Protein AF-A0A5N6YAG4-F1 (afdb_monomer_lite)

InterPro domains:
  IPR000209 Peptidase S8/S53 domain [PF00082] (41-265)
  IPR015500 Peptidase S8, subtilisin-related [PR00723] (41-60)
  IPR015500 Peptidase S8, subtilisin-related [PR00723] (87-100)
  IPR015500 Peptidase S8, subtilisin-related [PR00723] (248-264)
  IPR036852 Peptidase S8/S53 domain superfamily [G3DSA:3.40.50.200] (24-279)
  IPR036852 Peptidase S8/S53 domain superfamily [SSF52743] (19-267)

Secondary structure (DSSP, 8-state):
---------------------HHHHHHHHHHHHHTTS---SPPPEEEEEES---TTTS--TT-EEEEEE-PPPPTT-------TTS-SSSHHHHHHHHHHHH-TT-EEEEEEPP--SS--HHHHHHHHHHHHHHHHHHHHTT-SEEEE---BS---HHHHHHHHHHHHHHHHTT-EEEEEPPSS-TT--SPPBTTTSTTPEEEEEE-TTSSBPTT--S-SEEEE--------------TTSPPHHHHSSHHHHHHHHHHHHHHHHHHHHHHHHHHHHSSSSSSSSSSSSSSS--

Organism: NCBI:txid656916

Radius of gyration: 23.19 Å; chains: 1; bounding box: 91×76×47 Å

Foldseek 3Di:
DDDDDDDDDDPPPPPPVPPDQVVLVVLLVVLVVVVVQPDDFDAAEEEEEEQAAQPPVDDLDQQEDEEDELADDDVPDPDDGDGNNDGPQRLSNLLSVLLCSNPVRHRYYYYHAYDDDPPDPVSVVSRLVSLLVSLLVCLVVLHQEYFALDWDQDDDPVSLVSSLVSVVSSVVSNHAYEYFFDPPAPVRVDTTPPRVRPRYFYEWEADSVRHTARRGPPGPYYAHFHDPPPPDPPDDDDPNDDDVNNNGISSSRSSNVSSNVSVVVSVVRSVVVCVVPVVPDPPPPPVVVPPPDD

Sequence (294 aa):
MTIYTHVEGEAVSLSLAADRNPWLDNMDRFVSFVQKIPRAGREVKVAVIDDGVDKVLEDFGNSIIAGVSFYSHQIGDFTGVKPWYFSSNGHSTLMAKTIRRLCPNVKLCIARLEQGINGEPTVESAIKASIREAISWATTIEVYIISMSWTFSELHNSEARKLSEVIDEAHRSRVITLSALSDQGLNRPEIAFPGKVPGVFRIGAARSNGKADEFSVGYDFIFPGGSSKVEAPKGTGRYDDPNPEMVMGSSFATAVASGLAALILHCVELCDLGDEYGNGDWESSEHRQRHNCS

pLDDT: mean 76.21, std 23.13, range [24.48, 98.88]

Structure (mmCIF, N/CA/C/O backbone):
data_AF-A0A5N6YAG4-F1
#
_entry.id   AF-A0A5N6YAG4-F1
#
loop_
_atom_site.group_PDB
_atom_site.id
_atom_site.type_symbol
_atom_site.label_atom_id
_atom_site.label_alt_id
_atom_site.label_comp_id
_atom_site.label_asym_id
_atom_site.label_entity_id
_atom_site.label_seq_id
_atom_site.pdbx_PDB_ins_code
_atom_site.Cartn_x
_atom_site.Cartn_y
_atom_site.Cartn_z
_atom_site.occupancy
_atom_site.B_iso_or_equiv
_atom_site.auth_seq_id
_atom_site.auth_comp_id
_atom_site.auth_asym_id
_atom_site.auth_atom_id
_atom_site.pdbx_PDB_model_num
ATOM 1 N N . MET A 1 1 ? 2.552 60.292 4.794 1.00 33.59 1 MET A N 1
ATOM 2 C CA . MET A 1 1 ? 1.588 60.179 3.682 1.00 33.59 1 MET A CA 1
ATOM 3 C C . MET A 1 1 ? 1.801 58.806 3.077 1.00 33.59 1 MET A C 1
ATOM 5 O O . MET A 1 1 ? 2.691 58.636 2.260 1.00 33.59 1 MET A O 1
ATOM 9 N N . THR A 1 2 ? 1.097 57.811 3.607 1.00 24.48 2 THR A N 1
ATOM 10 C CA . THR A 1 2 ? 1.248 56.405 3.215 1.00 24.48 2 THR A CA 1
ATOM 11 C C . THR A 1 2 ? -0.022 56.038 2.474 1.00 24.48 2 THR A C 1
ATOM 13 O O . THR A 1 2 ? -1.114 56.149 3.026 1.00 24.48 2 THR A O 1
ATOM 16 N N . ILE A 1 3 ? 0.127 55.741 1.190 1.00 26.89 3 ILE A N 1
ATOM 17 C CA . ILE A 1 3 ? -0.978 55.528 0.264 1.00 26.89 3 ILE A CA 1
ATOM 18 C C . ILE A 1 3 ? -1.403 54.066 0.397 1.00 26.89 3 ILE A C 1
ATOM 20 O O . ILE A 1 3 ? -0.602 53.160 0.175 1.00 26.89 3 ILE A O 1
ATOM 24 N N . TYR A 1 4 ? -2.658 53.856 0.786 1.00 27.42 4 TYR A N 1
ATOM 25 C CA . TYR A 1 4 ? -3.339 52.572 0.689 1.00 27.42 4 TYR A CA 1
ATOM 26 C C . TYR A 1 4 ? -3.546 52.230 -0.786 1.00 27.42 4 TYR A C 1
ATOM 28 O O . TYR A 1 4 ? -4.084 53.044 -1.534 1.00 27.42 4 TYR A O 1
ATOM 36 N N . THR A 1 5 ? -3.188 51.015 -1.191 1.00 30.59 5 THR A N 1
ATOM 37 C CA . THR A 1 5 ? -3.800 50.386 -2.365 1.00 30.59 5 THR A CA 1
ATOM 38 C C . THR A 1 5 ? -4.332 49.024 -1.940 1.00 30.59 5 THR A C 1
ATOM 40 O O . THR A 1 5 ? -3.591 48.076 -1.704 1.00 30.59 5 THR A O 1
ATOM 43 N N . HIS A 1 6 ? -5.649 48.994 -1.747 1.00 28.20 6 HIS A N 1
ATOM 44 C CA . HIS A 1 6 ? -6.459 47.786 -1.738 1.00 28.20 6 HIS A CA 1
ATOM 45 C C . HIS A 1 6 ? -6.377 47.145 -3.125 1.00 28.20 6 HIS A C 1
ATOM 47 O O . HIS A 1 6 ? -6.586 47.834 -4.123 1.00 28.20 6 HIS A O 1
ATOM 53 N N . VAL A 1 7 ? -6.138 45.837 -3.179 1.00 31.94 7 VAL A N 1
ATOM 54 C CA . VAL A 1 7 ? -6.462 45.023 -4.354 1.00 31.94 7 VAL A CA 1
ATOM 55 C C . VAL A 1 7 ? -7.301 43.851 -3.852 1.00 31.94 7 VAL A C 1
ATOM 57 O O . VAL A 1 7 ? -6.792 42.937 -3.207 1.00 31.94 7 VAL A O 1
ATOM 60 N N . GLU A 1 8 ? -8.611 43.956 -4.061 1.00 30.70 8 GLU A N 1
ATOM 61 C CA . GLU A 1 8 ? -9.574 42.858 -3.952 1.00 30.70 8 GLU A CA 1
ATOM 62 C C . GLU A 1 8 ? -9.706 42.155 -5.312 1.00 30.70 8 GLU A C 1
ATOM 64 O O . GLU A 1 8 ? -9.693 42.823 -6.343 1.00 30.70 8 GLU A O 1
ATOM 69 N N . GLY A 1 9 ? -9.926 40.833 -5.279 1.00 27.47 9 GLY A N 1
ATOM 70 C CA . GLY A 1 9 ? -10.390 40.001 -6.404 1.00 27.47 9 GLY A CA 1
ATOM 71 C C . GLY A 1 9 ? -9.277 39.594 -7.379 1.00 27.47 9 GLY A C 1
ATOM 72 O O . GLY A 1 9 ? -8.520 40.431 -7.840 1.00 27.47 9 GLY A O 1
ATOM 73 N N . GLU A 1 10 ? -9.062 38.333 -7.743 1.00 27.36 10 GLU A N 1
ATOM 74 C CA . GLU A 1 10 ? -9.947 37.172 -7.803 1.00 27.36 10 GLU A CA 1
ATOM 75 C C . GLU A 1 10 ? -9.251 35.943 -7.204 1.00 27.36 10 GLU A C 1
ATOM 77 O O . GLU A 1 10 ? -8.109 35.622 -7.538 1.00 27.36 10 GLU A O 1
ATOM 82 N N . ALA A 1 11 ? -9.964 35.200 -6.356 1.00 27.80 11 ALA A N 1
ATOM 83 C CA . ALA A 1 11 ? -9.626 33.806 -6.118 1.00 27.80 11 ALA A CA 1
ATOM 84 C C . ALA A 1 11 ? -9.895 33.051 -7.424 1.00 27.80 11 ALA A C 1
ATOM 86 O O . ALA A 1 11 ? -11.040 32.730 -7.740 1.00 27.80 11 ALA A O 1
ATOM 87 N N . VAL A 1 12 ? -8.843 32.800 -8.201 1.00 27.44 12 VAL A N 1
ATOM 88 C CA . VAL A 1 12 ? -8.898 31.885 -9.339 1.00 27.44 12 VAL A CA 1
ATOM 89 C C . VAL A 1 12 ? -9.180 30.503 -8.762 1.00 27.44 12 VAL A C 1
ATOM 91 O O . VAL A 1 12 ? -8.275 29.802 -8.309 1.00 27.44 12 VAL A O 1
ATOM 94 N N . SER A 1 13 ? -10.457 30.119 -8.717 1.00 28.70 13 SER A N 1
ATOM 95 C CA . SER A 1 13 ? -10.832 28.739 -8.457 1.00 28.70 13 SER A CA 1
ATOM 96 C C . SER A 1 13 ? -10.338 27.923 -9.645 1.00 28.70 13 SER A C 1
ATOM 98 O O . SER A 1 13 ? -10.998 27.838 -10.682 1.00 28.70 13 SER A O 1
ATOM 100 N N . LEU A 1 14 ? -9.156 27.332 -9.504 1.00 28.67 14 LEU A N 1
ATOM 101 C CA . LEU A 1 14 ? -8.719 26.211 -10.321 1.00 28.67 14 LEU A CA 1
ATOM 102 C C . LEU A 1 14 ? -9.641 25.030 -10.003 1.00 28.67 14 LEU A C 1
ATOM 104 O O . LEU A 1 14 ? -9.291 24.107 -9.273 1.00 28.67 14 LEU A O 1
ATOM 108 N N . SER A 1 15 ? -10.857 25.060 -10.550 1.00 30.72 15 SER A N 1
ATOM 109 C CA . SER A 1 15 ? -11.613 23.842 -10.780 1.00 30.72 15 SER A CA 1
ATOM 110 C C . SER A 1 15 ? -10.896 23.109 -11.909 1.00 30.72 15 SER A C 1
ATOM 112 O O . SER A 1 15 ? -11.263 23.216 -13.080 1.00 30.72 15 SER A O 1
ATOM 114 N N . LEU A 1 16 ? -9.838 22.382 -11.553 1.00 33.00 16 LEU A N 1
ATOM 115 C CA . LEU A 1 16 ? -9.440 21.203 -12.301 1.00 33.00 16 LEU A CA 1
ATOM 116 C C . LEU A 1 16 ? -10.682 20.317 -12.306 1.00 33.00 16 LEU A C 1
ATOM 118 O O . LEU A 1 16 ? -10.985 19.643 -11.322 1.00 33.00 16 LEU A O 1
ATOM 122 N N . ALA A 1 17 ? -11.465 20.393 -13.380 1.00 32.59 17 ALA A N 1
ATOM 123 C CA . ALA A 1 17 ? -12.438 19.372 -13.697 1.00 32.59 17 ALA A CA 1
ATOM 124 C C . ALA A 1 17 ? -11.620 18.105 -13.960 1.00 32.59 17 ALA A C 1
ATOM 126 O O . ALA A 1 17 ? -11.262 17.810 -15.094 1.00 32.59 17 ALA A O 1
ATOM 127 N N . ALA A 1 18 ? -11.227 17.427 -12.879 1.00 41.19 18 ALA A N 1
ATOM 128 C CA . ALA A 1 18 ? -10.658 16.101 -12.934 1.00 41.19 18 ALA A CA 1
ATOM 129 C C . ALA A 1 18 ? -11.646 15.271 -13.745 1.00 41.19 18 ALA A C 1
ATOM 131 O O . ALA A 1 18 ? -12.833 15.241 -13.402 1.00 41.19 18 ALA A O 1
ATOM 132 N N . ASP A 1 19 ? -11.174 14.675 -14.838 1.00 50.22 19 ASP A N 1
ATOM 133 C CA . ASP A 1 19 ? -11.957 13.731 -15.621 1.00 50.22 19 ASP A CA 1
ATOM 134 C C . ASP A 1 19 ? -12.606 12.751 -14.645 1.00 50.22 19 ASP A C 1
ATOM 136 O O . ASP A 1 19 ? -11.931 11.961 -13.977 1.00 50.22 19 ASP A O 1
ATOM 140 N N . ARG A 1 20 ? -13.926 12.878 -14.482 1.00 64.06 20 ARG A N 1
ATOM 141 C CA . ARG A 1 20 ? -14.667 12.073 -13.518 1.00 64.06 20 ARG A CA 1
ATOM 142 C C . ARG A 1 20 ? -14.497 10.622 -13.920 1.00 64.06 20 ARG A C 1
ATOM 144 O O . ARG A 1 20 ? -14.914 10.225 -15.006 1.00 64.06 20 ARG A O 1
ATOM 151 N N . ASN A 1 21 ? -13.879 9.831 -13.054 1.00 81.00 21 ASN A N 1
ATOM 152 C CA . ASN A 1 21 ? -13.791 8.399 -13.251 1.00 81.00 21 ASN A CA 1
ATOM 153 C C . ASN A 1 21 ? -15.048 7.769 -12.631 1.00 81.00 21 ASN A C 1
ATOM 155 O O . ASN A 1 21 ? -15.161 7.772 -11.403 1.00 81.00 21 ASN A O 1
ATOM 159 N N . PRO A 1 22 ? -15.981 7.205 -13.424 1.00 87.62 22 PRO A N 1
ATOM 160 C CA . PRO A 1 22 ? -17.257 6.721 -12.895 1.00 87.62 22 PRO A CA 1
ATOM 161 C C . PRO A 1 22 ? -17.102 5.638 -11.823 1.00 87.62 22 PRO A C 1
ATOM 163 O O . PRO A 1 22 ? -17.959 5.500 -10.953 1.00 87.62 22 PRO A O 1
ATOM 166 N N . TRP A 1 23 ? -16.010 4.869 -11.869 1.00 92.31 23 TRP A N 1
ATOM 167 C CA . TRP A 1 23 ? -15.708 3.878 -10.842 1.00 92.31 23 TRP A CA 1
ATOM 168 C C . TRP A 1 23 ? -15.357 4.554 -9.513 1.00 92.31 23 TRP A C 1
ATOM 170 O O . TRP A 1 23 ? -15.929 4.192 -8.488 1.00 92.31 23 TRP A O 1
ATOM 180 N N . LEU A 1 24 ? -14.488 5.574 -9.527 1.00 91.75 24 LEU A N 1
ATOM 181 C CA . LEU A 1 24 ? -14.148 6.335 -8.317 1.00 91.75 24 LEU A CA 1
ATOM 182 C C . LEU A 1 24 ? -15.364 7.093 -7.772 1.00 91.75 24 LEU A C 1
ATOM 184 O O . LEU A 1 24 ? -15.594 7.062 -6.569 1.00 91.75 24 LEU A O 1
ATOM 188 N N . ASP A 1 25 ? -16.191 7.679 -8.642 1.00 91.69 25 ASP A N 1
ATOM 189 C CA . ASP A 1 25 ? -17.432 8.352 -8.238 1.00 91.69 25 ASP A CA 1
ATOM 190 C C . ASP A 1 25 ? -18.404 7.384 -7.536 1.00 91.69 25 ASP A C 1
ATOM 192 O O . ASP A 1 25 ? -19.058 7.735 -6.550 1.00 91.69 25 ASP A O 1
ATOM 196 N N . ASN A 1 26 ? -18.514 6.147 -8.031 1.00 94.56 26 ASN A N 1
ATOM 197 C CA . ASN A 1 26 ? -19.327 5.115 -7.389 1.00 94.56 26 ASN A CA 1
ATOM 198 C C . ASN A 1 26 ? -18.748 4.698 -6.034 1.00 94.56 26 ASN A C 1
ATOM 200 O O . ASN A 1 26 ? -19.507 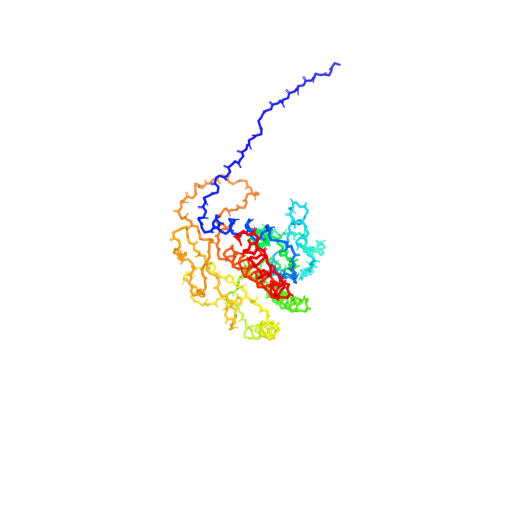4.526 -5.078 1.00 94.56 26 ASN A O 1
ATOM 204 N N . MET A 1 27 ? -17.423 4.587 -5.930 1.00 95.88 27 MET A N 1
ATOM 205 C CA . MET A 1 27 ? -16.772 4.313 -4.654 1.00 95.88 27 MET A CA 1
ATOM 206 C C . MET A 1 27 ? -16.977 5.446 -3.653 1.00 95.88 27 MET A C 1
ATOM 208 O O . MET A 1 27 ? -17.302 5.159 -2.508 1.00 95.88 27 MET A O 1
ATOM 212 N N . ASP A 1 28 ? -16.899 6.712 -4.063 1.00 94.94 28 ASP A N 1
ATOM 213 C CA . ASP A 1 28 ? -17.150 7.849 -3.170 1.00 94.94 28 ASP A CA 1
ATOM 214 C C . ASP A 1 28 ? -18.575 7.813 -2.589 1.00 94.94 28 ASP A C 1
ATOM 216 O O . ASP A 1 28 ? -18.785 8.095 -1.404 1.00 94.94 28 ASP A O 1
ATOM 220 N N . ARG A 1 29 ? -19.571 7.410 -3.394 1.00 96.19 29 ARG A N 1
ATOM 221 C CA . ARG A 1 29 ? -20.955 7.211 -2.921 1.00 96.19 29 ARG A CA 1
ATOM 222 C C . ARG A 1 29 ? -21.045 6.084 -1.898 1.00 96.19 29 ARG A C 1
ATOM 224 O O . ARG A 1 29 ? -21.725 6.241 -0.885 1.00 96.19 29 ARG A O 1
ATOM 231 N N . PHE A 1 30 ? -20.368 4.967 -2.153 1.00 95.94 30 PHE A N 1
ATOM 232 C CA . PHE A 1 30 ? -20.351 3.835 -1.232 1.00 95.94 30 PHE A CA 1
ATOM 233 C C . PHE A 1 30 ? -19.624 4.174 0.076 1.00 95.94 30 PHE A C 1
ATOM 235 O O . PHE A 1 30 ? -20.154 3.929 1.155 1.00 95.94 30 PHE A O 1
ATOM 242 N N . VAL A 1 31 ? -18.476 4.847 0.001 1.00 95.06 31 VAL A N 1
ATOM 243 C CA . VAL A 1 31 ? -17.740 5.359 1.165 1.00 95.06 31 VAL A CA 1
ATOM 244 C C . VAL A 1 31 ? -18.611 6.309 1.988 1.00 95.06 31 VAL A C 1
ATOM 246 O O . VAL A 1 31 ? -18.696 6.159 3.205 1.00 95.06 31 VAL A O 1
ATOM 249 N N . SER A 1 32 ? -19.333 7.224 1.334 1.00 95.00 32 SER A N 1
ATOM 250 C CA . SER A 1 32 ? -20.273 8.137 2.002 1.00 95.00 32 SER A CA 1
ATOM 251 C C . SER A 1 32 ? -21.407 7.404 2.726 1.00 95.00 32 SER A C 1
ATOM 253 O O . SER A 1 32 ? -21.947 7.915 3.707 1.00 95.00 32 SER A O 1
ATOM 255 N N . PHE A 1 33 ? -21.813 6.232 2.232 1.00 93.44 33 PHE A N 1
ATOM 256 C CA . PHE A 1 33 ? -22.773 5.367 2.912 1.00 93.44 33 PHE A CA 1
ATOM 257 C C . PHE A 1 33 ? -22.135 4.684 4.129 1.00 93.44 33 PHE A C 1
ATOM 259 O O . PHE A 1 33 ? -22.667 4.815 5.229 1.00 93.44 33 PHE A O 1
ATOM 266 N N . VAL A 1 34 ? -20.972 4.046 3.962 1.00 90.44 34 VAL A N 1
ATOM 267 C CA . VAL A 1 34 ? -20.256 3.343 5.044 1.00 90.44 34 VAL A CA 1
ATOM 268 C C . VAL A 1 34 ? -19.904 4.288 6.197 1.00 90.44 34 VAL A C 1
ATOM 270 O O . VAL A 1 34 ? -20.073 3.932 7.357 1.00 90.44 34 VAL A O 1
ATOM 273 N N . GLN A 1 35 ? -19.502 5.529 5.912 1.00 89.25 35 GLN A N 1
ATOM 274 C CA . GLN A 1 35 ? -19.177 6.528 6.941 1.00 89.25 35 GLN A CA 1
ATOM 275 C C . GLN A 1 35 ? -20.355 6.923 7.844 1.00 89.25 35 GLN A C 1
ATOM 277 O O . GLN A 1 35 ? -20.128 7.480 8.918 1.00 89.25 35 GLN A O 1
ATOM 282 N N . LYS A 1 36 ? -21.601 6.679 7.421 1.00 89.50 36 LYS A N 1
ATOM 283 C CA . LYS A 1 36 ? -22.794 6.937 8.245 1.00 89.50 36 LYS A CA 1
ATOM 284 C C . LYS A 1 36 ? -23.046 5.829 9.264 1.00 89.50 36 LYS A C 1
ATOM 286 O O . LYS A 1 36 ? -23.848 6.028 10.173 1.00 89.50 36 LYS A O 1
ATOM 291 N N . ILE A 1 37 ? -22.392 4.681 9.111 1.00 85.25 37 ILE A N 1
ATOM 292 C CA . ILE A 1 37 ? -22.488 3.567 10.047 1.00 85.25 37 ILE A CA 1
ATOM 293 C C . ILE A 1 37 ? -21.608 3.904 11.264 1.00 85.25 37 ILE A C 1
ATOM 295 O O . ILE A 1 37 ? -20.453 4.307 11.082 1.00 85.25 37 ILE A O 1
ATOM 299 N N . PRO A 1 38 ? -22.129 3.798 12.503 1.00 77.88 38 PRO A N 1
ATOM 300 C CA . PRO A 1 38 ? -21.344 4.046 13.705 1.00 77.88 38 PRO A CA 1
ATOM 301 C C . PRO A 1 38 ? -20.056 3.225 13.715 1.00 77.88 38 PRO A C 1
ATOM 303 O O . PRO A 1 38 ? -20.051 2.049 13.358 1.00 77.88 38 PRO A O 1
ATOM 306 N N . ARG A 1 39 ? -18.959 3.857 14.143 1.00 70.75 39 ARG A N 1
ATOM 307 C CA . ARG A 1 39 ? -17.667 3.181 14.255 1.00 70.75 39 ARG A CA 1
ATOM 308 C C . ARG A 1 39 ? -17.768 2.065 15.278 1.00 70.75 39 ARG A C 1
ATOM 310 O O . ARG A 1 39 ? -17.924 2.326 16.468 1.00 70.75 39 ARG A O 1
ATOM 317 N N . ALA A 1 40 ? -17.605 0.851 14.796 1.00 61.53 40 ALA A N 1
ATOM 318 C CA . ALA A 1 40 ? -17.471 -0.325 15.613 1.00 61.53 40 ALA A CA 1
ATOM 319 C C . ALA A 1 40 ? -16.386 -1.196 14.949 1.00 61.53 40 ALA A C 1
ATOM 321 O O . ALA A 1 40 ? -16.284 -1.223 13.721 1.00 61.53 40 ALA A O 1
ATOM 322 N N . GLY A 1 41 ? -15.537 -1.839 15.752 1.00 69.19 41 GLY A N 1
ATOM 323 C CA . GLY A 1 41 ? -14.597 -2.853 15.263 1.00 69.19 41 GLY A CA 1
ATOM 324 C C . GLY A 1 41 ? -13.141 -2.422 15.207 1.00 69.19 41 GLY A C 1
ATOM 325 O O . GLY A 1 41 ? -12.766 -1.312 15.603 1.00 69.19 41 GLY A O 1
ATOM 326 N N . ARG A 1 42 ? -12.296 -3.351 14.753 1.00 82.81 42 ARG A N 1
ATOM 327 C CA . ARG A 1 42 ? -10.849 -3.168 14.734 1.00 82.81 42 ARG A CA 1
ATOM 328 C C . ARG A 1 42 ? -10.441 -2.211 13.618 1.00 82.81 42 ARG A C 1
ATOM 330 O O . ARG A 1 42 ? -10.977 -2.216 12.512 1.00 82.81 42 ARG A O 1
ATOM 337 N N . GLU A 1 43 ? -9.454 -1.370 13.905 1.00 91.06 43 GLU A N 1
ATOM 338 C CA . GLU A 1 43 ? -8.943 -0.418 12.922 1.00 91.06 43 GLU A CA 1
ATOM 339 C C . GLU A 1 43 ? -8.091 -1.140 11.862 1.00 91.06 43 GLU A C 1
ATOM 341 O O . GLU A 1 43 ? -7.163 -1.891 12.187 1.00 91.06 43 GLU A O 1
ATOM 346 N N . VAL A 1 44 ? -8.389 -0.901 10.581 1.00 95.69 44 VAL A N 1
ATOM 347 C CA . VAL A 1 44 ? -7.646 -1.494 9.461 1.00 95.69 44 VAL A CA 1
ATOM 348 C C . VAL A 1 44 ? -6.357 -0.710 9.221 1.00 95.69 44 VAL A C 1
ATOM 350 O O . VAL A 1 44 ? -6.388 0.472 8.873 1.00 95.69 44 VAL A O 1
ATOM 353 N N . LYS A 1 45 ? -5.218 -1.384 9.394 1.00 98.38 45 LYS A N 1
ATOM 354 C CA . LYS A 1 45 ? -3.863 -0.851 9.185 1.00 98.38 45 LYS A CA 1
ATOM 355 C C . LYS A 1 45 ? -3.331 -1.173 7.785 1.00 98.38 45 LYS A C 1
ATOM 357 O O . LYS A 1 45 ? -3.298 -2.338 7.390 1.00 98.38 45 LYS A O 1
ATOM 362 N N . VAL A 1 46 ? -2.844 -0.159 7.077 1.00 98.81 46 VAL A N 1
ATOM 363 C CA . VAL A 1 46 ? -2.207 -0.266 5.758 1.00 98.81 46 VAL A CA 1
ATOM 364 C C . VAL A 1 46 ? -0.813 0.348 5.827 1.00 98.81 46 VAL A C 1
ATOM 366 O O . VAL A 1 46 ? -0.671 1.525 6.161 1.00 98.81 46 VAL A O 1
ATOM 369 N N . ALA A 1 47 ? 0.218 -0.427 5.494 1.00 98.75 47 ALA A N 1
ATOM 370 C CA . ALA A 1 47 ? 1.552 0.107 5.271 1.00 98.75 47 ALA A CA 1
ATOM 371 C C . ALA A 1 47 ? 1.682 0.654 3.848 1.00 98.75 47 ALA A C 1
ATOM 373 O O . ALA A 1 47 ? 1.373 -0.040 2.879 1.00 98.75 47 ALA A O 1
ATOM 374 N N . VAL A 1 48 ? 2.179 1.883 3.728 1.00 98.12 48 VAL A N 1
ATOM 375 C CA . VAL A 1 48 ? 2.600 2.476 2.455 1.00 98.12 48 VAL A CA 1
ATOM 376 C C . VAL A 1 48 ? 4.120 2.513 2.468 1.00 98.12 48 VAL A C 1
ATOM 378 O O . VAL A 1 48 ? 4.714 3.248 3.260 1.00 98.12 48 VAL A O 1
ATOM 381 N N . ILE A 1 49 ? 4.735 1.670 1.639 1.00 95.81 49 ILE A N 1
ATOM 382 C CA . ILE A 1 49 ? 6.189 1.565 1.516 1.00 95.81 49 ILE A CA 1
ATOM 383 C C . ILE A 1 49 ? 6.580 2.279 0.231 1.00 95.81 49 ILE A C 1
ATOM 385 O O . ILE A 1 49 ? 6.313 1.748 -0.843 1.00 95.81 49 ILE A O 1
ATOM 389 N N . ASP A 1 50 ? 7.150 3.476 0.331 1.00 90.94 50 ASP A N 1
ATOM 390 C CA . ASP A 1 50 ? 7.495 4.301 -0.833 1.00 90.94 50 ASP A CA 1
ATOM 391 C C . ASP A 1 50 ? 8.431 5.457 -0.416 1.00 90.94 50 ASP A C 1
ATOM 393 O O . ASP A 1 50 ? 9.267 5.288 0.467 1.00 90.94 50 ASP A O 1
ATOM 397 N N . ASP A 1 51 ? 8.305 6.646 -0.999 1.00 86.75 51 ASP A N 1
ATOM 398 C CA . ASP A 1 51 ? 9.182 7.791 -0.764 1.00 86.75 51 ASP A CA 1
ATOM 399 C C . ASP A 1 51 ? 8.847 8.679 0.449 1.00 86.75 51 ASP A C 1
ATOM 401 O O . ASP A 1 51 ? 9.435 9.744 0.607 1.00 86.75 51 ASP A O 1
ATOM 405 N N . GLY A 1 52 ? 7.954 8.256 1.345 1.00 89.31 52 GLY A N 1
ATOM 406 C CA . GLY A 1 52 ? 7.512 9.069 2.487 1.00 89.31 52 GLY A CA 1
ATOM 407 C C . GLY A 1 52 ? 6.469 10.131 2.116 1.00 89.31 52 GLY A C 1
ATOM 408 O O . GLY A 1 52 ? 6.237 10.412 0.947 1.00 89.31 52 GLY A O 1
ATOM 409 N N . VAL A 1 53 ? 5.803 10.715 3.115 1.00 90.56 53 VAL A N 1
ATOM 410 C CA . VAL A 1 53 ? 4.606 11.558 2.909 1.00 90.56 53 VAL A CA 1
ATOM 411 C C . VAL A 1 53 ? 4.796 12.982 3.412 1.00 90.56 53 VAL A C 1
ATOM 413 O O . VAL A 1 53 ? 5.348 13.180 4.488 1.00 90.56 53 VAL A O 1
ATOM 416 N N . ASP A 1 54 ? 4.243 13.974 2.719 1.00 88.69 54 ASP A N 1
ATOM 417 C CA . ASP A 1 54 ? 4.294 15.388 3.121 1.00 88.69 54 ASP A CA 1
ATOM 418 C C . ASP A 1 54 ? 3.254 15.722 4.191 1.00 88.69 54 ASP A C 1
ATOM 420 O O . ASP A 1 54 ? 2.293 16.455 3.971 1.00 88.69 54 ASP A O 1
ATOM 424 N N . LYS A 1 55 ? 3.450 15.196 5.401 1.00 83.94 55 LYS A N 1
ATOM 425 C CA . LYS A 1 55 ? 2.497 15.369 6.512 1.00 83.94 55 LYS A CA 1
ATOM 426 C C . LYS A 1 55 ? 2.322 16.832 6.955 1.00 83.94 55 LYS A C 1
ATOM 428 O O . LYS A 1 55 ? 1.336 17.155 7.604 1.00 83.94 55 LYS A O 1
ATOM 433 N N . VAL A 1 56 ? 3.289 17.705 6.662 1.00 80.25 56 VAL A N 1
ATOM 434 C CA . VAL A 1 56 ? 3.246 19.124 7.065 1.00 80.25 56 VAL A CA 1
ATOM 435 C C . VAL A 1 56 ? 2.296 19.934 6.184 1.00 80.25 56 VAL A C 1
ATOM 437 O O . VAL A 1 56 ? 1.598 20.808 6.689 1.00 80.25 56 VAL A O 1
ATOM 440 N N . LEU A 1 57 ? 2.285 19.656 4.880 1.00 78.38 57 LEU A N 1
ATOM 441 C CA . LEU A 1 57 ? 1.498 20.412 3.905 1.00 78.38 57 LEU A CA 1
ATOM 442 C C . LEU A 1 57 ? 0.121 19.792 3.661 1.00 78.38 57 LEU A C 1
ATOM 444 O O . LEU A 1 57 ? -0.746 20.447 3.090 1.00 78.38 57 LEU A O 1
ATOM 448 N N . GLU A 1 58 ? -0.081 18.547 4.094 1.00 85.88 58 GLU A N 1
ATOM 449 C CA . GLU A 1 58 ? -1.231 17.748 3.700 1.00 85.88 58 GLU A CA 1
ATOM 450 C C . GLU A 1 58 ? -2.033 17.215 4.880 1.00 85.88 58 GLU A C 1
ATOM 452 O O . GLU A 1 58 ? -1.494 16.677 5.850 1.00 85.88 58 GLU A O 1
ATOM 457 N N . ASP A 1 59 ? -3.359 17.309 4.765 1.00 86.00 59 ASP A N 1
ATOM 458 C CA . ASP A 1 59 ? -4.272 16.838 5.800 1.00 86.00 59 ASP A CA 1
ATOM 459 C C . ASP A 1 59 ? -4.572 15.337 5.666 1.00 86.00 59 ASP A C 1
ATOM 461 O O . ASP A 1 59 ? -5.402 14.885 4.866 1.00 86.00 59 ASP A O 1
ATOM 465 N N . PHE A 1 60 ? -3.917 14.555 6.520 1.00 88.44 60 PHE A N 1
ATOM 466 C CA . PHE A 1 60 ? -4.218 13.140 6.742 1.00 88.44 60 PHE A CA 1
ATOM 467 C C . PHE A 1 60 ? -5.127 12.901 7.957 1.00 88.44 60 PHE A C 1
ATOM 469 O O . PHE A 1 60 ? -5.419 11.747 8.284 1.00 88.44 60 PHE A O 1
ATOM 476 N N . GLY A 1 61 ? -5.575 13.954 8.647 1.00 86.19 61 GLY A N 1
ATOM 477 C CA . GLY A 1 61 ? -6.258 13.866 9.933 1.00 86.19 61 GLY A CA 1
ATOM 478 C C . GLY A 1 61 ? -5.521 12.935 10.901 1.00 86.19 61 GLY A C 1
ATOM 479 O O . GLY A 1 61 ? -4.302 12.993 11.051 1.00 86.19 61 GLY A O 1
ATOM 480 N N . ASN A 1 62 ? -6.267 12.004 11.499 1.00 87.81 62 ASN A N 1
ATOM 481 C CA . ASN A 1 62 ? -5.729 10.983 12.407 1.00 87.81 62 ASN A CA 1
ATOM 482 C C . ASN A 1 62 ? -5.467 9.632 11.711 1.00 87.81 62 ASN A C 1
ATOM 484 O O . ASN A 1 62 ? -5.416 8.598 12.382 1.00 87.81 62 ASN A O 1
ATOM 488 N N . SER A 1 63 ? -5.373 9.610 10.375 1.00 93.94 63 SER A N 1
ATOM 489 C CA . SER A 1 63 ? -5.157 8.366 9.629 1.00 93.94 63 SER A CA 1
ATOM 490 C C . SER A 1 63 ? -3.720 7.870 9.754 1.00 93.94 63 SER A C 1
ATOM 492 O O . SER A 1 63 ? -3.526 6.669 9.843 1.00 93.94 63 SER A O 1
ATOM 494 N N . ILE A 1 64 ? -2.699 8.731 9.808 1.00 96.31 64 ILE A N 1
ATOM 495 C CA . ILE A 1 64 ? -1.310 8.265 9.975 1.00 96.31 64 ILE A CA 1
ATOM 496 C C . ILE A 1 64 ? -1.018 7.989 11.454 1.00 96.31 64 ILE A C 1
ATOM 498 O O . ILE A 1 64 ? -0.994 8.926 12.254 1.00 96.31 64 ILE A O 1
ATOM 502 N N . ILE A 1 65 ? -0.739 6.728 11.798 1.00 96.25 65 ILE A N 1
ATOM 503 C CA . ILE A 1 65 ? -0.505 6.291 13.191 1.00 96.25 65 ILE A CA 1
ATOM 504 C C . ILE A 1 65 ? 0.946 5.922 13.495 1.00 96.25 65 ILE A C 1
ATOM 506 O O . ILE A 1 65 ? 1.344 5.918 14.656 1.00 96.25 65 ILE A O 1
ATOM 510 N N . ALA A 1 66 ? 1.738 5.614 12.471 1.00 96.44 66 ALA A N 1
ATOM 511 C CA . ALA A 1 66 ? 3.133 5.228 12.619 1.00 96.44 66 ALA A CA 1
ATOM 512 C C . ALA A 1 66 ? 3.922 5.600 11.365 1.00 96.44 66 ALA A C 1
ATOM 514 O O . ALA A 1 66 ? 3.377 5.653 10.260 1.00 96.44 66 ALA A O 1
ATOM 515 N N . GLY A 1 67 ? 5.223 5.808 11.531 1.00 95.38 67 GLY A N 1
ATOM 516 C CA . GLY A 1 67 ? 6.120 5.901 10.397 1.00 95.38 67 GLY A CA 1
ATOM 517 C C . GLY A 1 67 ? 7.575 5.686 10.778 1.00 95.38 67 GLY A C 1
ATOM 518 O O . GLY A 1 67 ? 7.978 5.921 11.918 1.00 95.38 67 GLY A O 1
ATOM 519 N N . VAL A 1 68 ? 8.348 5.220 9.806 1.00 94.06 68 VAL A N 1
ATOM 520 C CA . VAL A 1 68 ? 9.772 4.909 9.919 1.00 94.06 68 VAL A CA 1
ATOM 521 C C . VAL A 1 68 ? 10.465 5.280 8.611 1.00 94.06 68 VAL A C 1
ATOM 523 O O . VAL A 1 68 ? 9.870 5.211 7.536 1.00 94.06 68 VAL A O 1
ATOM 526 N N . SER A 1 69 ? 11.716 5.716 8.702 1.00 90.62 69 SER A N 1
ATOM 527 C CA . SER A 1 69 ? 12.546 5.967 7.529 1.00 90.62 69 SER A CA 1
ATOM 528 C C . SER A 1 69 ? 13.697 4.980 7.517 1.00 90.62 69 SER A C 1
ATOM 530 O O . SER A 1 69 ? 14.446 4.908 8.488 1.00 90.62 69 SER A O 1
ATOM 532 N N . PHE A 1 70 ? 13.826 4.249 6.415 1.00 86.06 70 PHE A N 1
ATOM 533 C CA . PHE A 1 70 ? 14.965 3.384 6.111 1.00 86.06 70 PHE A CA 1
ATOM 534 C C . PHE A 1 70 ? 15.948 4.078 5.158 1.00 86.06 70 PHE A C 1
ATOM 536 O O . PHE A 1 70 ? 16.723 3.420 4.469 1.00 86.06 70 PHE A O 1
ATOM 543 N N . TYR A 1 71 ? 15.900 5.414 5.110 1.00 73.94 71 TYR A N 1
ATOM 544 C CA . TYR A 1 71 ? 16.866 6.232 4.391 1.00 73.94 71 TYR A CA 1
ATOM 545 C C . TYR A 1 71 ? 18.228 6.175 5.097 1.00 73.94 71 TYR A C 1
ATOM 547 O O . TYR A 1 71 ? 18.350 6.581 6.256 1.00 73.94 71 TYR A O 1
ATOM 555 N N . SER A 1 72 ? 19.253 5.697 4.399 1.00 64.94 72 SER A N 1
ATOM 556 C CA . SER A 1 72 ? 20.632 5.642 4.862 1.00 64.94 72 SER A CA 1
ATOM 557 C C . SER A 1 72 ? 21.446 6.773 4.241 1.00 64.94 72 SER A C 1
ATOM 559 O O . SER A 1 72 ? 21.581 6.897 3.030 1.00 64.94 72 SER A O 1
ATOM 561 N N . HIS A 1 73 ? 22.073 7.567 5.100 1.00 57.62 73 HIS A N 1
ATOM 562 C CA . HIS A 1 73 ? 23.009 8.617 4.718 1.00 57.62 73 HIS A CA 1
ATOM 563 C C . HIS A 1 73 ? 24.177 8.050 3.893 1.00 57.62 73 HIS A C 1
ATOM 565 O O . HIS A 1 73 ? 24.821 7.083 4.311 1.00 57.62 73 HIS A O 1
ATOM 571 N N . GLN A 1 74 ? 24.480 8.656 2.744 1.00 54.88 74 GLN A N 1
ATOM 572 C CA . GLN A 1 74 ? 25.719 8.357 2.029 1.00 54.88 74 GLN A CA 1
ATOM 573 C C . GLN A 1 74 ? 26.893 9.101 2.661 1.00 54.88 74 GLN A C 1
ATOM 575 O O . GLN A 1 74 ? 26.760 10.239 3.108 1.00 54.88 74 GLN A O 1
ATOM 580 N N . ILE A 1 75 ? 28.062 8.459 2.687 1.00 44.38 75 ILE A N 1
ATOM 581 C CA . ILE A 1 75 ? 29.300 9.068 3.182 1.00 44.38 75 ILE A CA 1
ATOM 582 C C . ILE A 1 75 ? 29.608 10.308 2.328 1.00 44.38 75 ILE A C 1
ATOM 584 O O . ILE A 1 75 ? 29.989 10.181 1.168 1.00 44.38 75 ILE A O 1
ATOM 588 N N . GLY A 1 76 ? 29.454 11.498 2.916 1.00 50.25 76 GLY A N 1
ATOM 589 C CA . GLY A 1 76 ? 29.782 12.787 2.293 1.00 50.25 76 GLY A CA 1
ATOM 590 C C . GLY A 1 76 ? 28.586 13.685 1.965 1.00 50.25 76 GLY A C 1
ATOM 591 O O . GLY A 1 76 ? 28.793 14.843 1.606 1.00 50.25 76 GLY A O 1
ATOM 592 N N . ASP A 1 77 ? 27.354 13.203 2.124 1.00 51.94 77 ASP A N 1
ATOM 593 C CA . ASP A 1 77 ? 26.156 14.020 1.943 1.00 51.94 77 ASP A CA 1
ATOM 594 C C . ASP A 1 77 ? 25.785 14.677 3.277 1.00 51.94 77 ASP A C 1
ATOM 596 O O . ASP A 1 77 ? 25.187 14.036 4.113 1.00 51.94 77 ASP A O 1
ATOM 600 N N . PHE A 1 78 ? 26.120 15.946 3.529 1.00 51.12 78 PHE A N 1
ATOM 601 C CA . PHE A 1 78 ? 25.813 16.625 4.807 1.00 51.12 78 PHE A CA 1
ATOM 602 C C . PHE A 1 78 ? 24.306 16.753 5.126 1.00 51.12 78 PHE A C 1
ATOM 604 O O . PHE A 1 78 ? 23.941 17.309 6.166 1.00 51.12 78 PHE A O 1
ATOM 611 N N . THR A 1 79 ? 23.417 16.263 4.257 1.00 54.50 79 THR A N 1
ATOM 612 C CA . THR A 1 79 ? 21.980 16.238 4.513 1.00 54.50 79 THR A CA 1
ATOM 613 C C . THR A 1 79 ? 21.632 15.102 5.485 1.00 54.50 79 THR A C 1
ATOM 615 O O . THR A 1 79 ? 21.913 13.922 5.269 1.00 54.50 79 THR A O 1
ATOM 618 N N . GLY A 1 80 ? 21.092 15.479 6.648 1.00 58.22 80 GLY A N 1
ATOM 619 C CA . GLY A 1 80 ? 20.749 14.554 7.728 1.00 58.22 80 GLY A CA 1
ATOM 620 C C . GLY A 1 80 ? 19.696 13.507 7.342 1.00 58.22 80 GLY A C 1
ATOM 621 O O . GLY A 1 80 ? 19.161 13.498 6.235 1.00 58.22 80 GLY A O 1
ATOM 622 N N . VAL A 1 81 ? 19.383 12.622 8.295 1.00 67.38 81 VAL A N 1
ATOM 623 C CA . VAL A 1 81 ? 18.312 11.614 8.190 1.00 67.38 81 VAL A CA 1
ATOM 624 C C . VAL A 1 81 ? 17.047 12.247 7.599 1.00 67.38 81 VAL A C 1
ATOM 626 O O . VAL A 1 81 ? 16.489 13.171 8.193 1.00 67.38 81 VAL A O 1
ATOM 629 N N . LYS A 1 82 ? 16.576 11.751 6.446 1.00 78.25 82 LYS A N 1
ATOM 630 C CA . LYS A 1 82 ? 15.302 12.191 5.863 1.00 78.25 82 LYS A CA 1
ATOM 631 C C . LYS A 1 82 ? 14.154 11.487 6.584 1.00 78.25 82 LYS A C 1
ATOM 633 O O . LYS A 1 82 ? 14.069 10.259 6.507 1.00 78.25 82 LYS A O 1
ATOM 638 N N . PRO A 1 83 ? 13.286 12.211 7.306 1.00 89.19 83 PRO A N 1
ATOM 639 C CA . PRO A 1 83 ? 12.201 11.590 8.049 1.00 89.19 83 PRO A CA 1
ATOM 640 C C . PRO A 1 83 ? 11.108 11.060 7.114 1.00 89.19 83 PRO A C 1
ATOM 642 O O . PRO A 1 83 ? 10.949 11.519 5.989 1.00 89.19 83 PRO A O 1
ATOM 645 N N . TRP A 1 84 ? 10.300 10.121 7.607 1.00 91.44 84 TRP A N 1
ATOM 646 C CA . TRP A 1 84 ? 9.182 9.538 6.853 1.00 91.44 84 TRP A CA 1
ATOM 647 C C . TRP A 1 84 ? 8.058 10.536 6.537 1.00 91.44 84 TRP A C 1
ATOM 649 O O . TRP A 1 84 ? 7.272 10.302 5.623 1.00 91.44 84 TRP A O 1
ATOM 659 N N . TYR A 1 85 ? 7.975 11.632 7.298 1.00 91.19 85 TYR A N 1
ATOM 660 C CA . TYR A 1 85 ? 6.997 12.714 7.132 1.00 91.19 85 TYR A CA 1
ATOM 661 C C . TYR A 1 85 ? 7.470 13.814 6.165 1.00 91.19 85 TYR A C 1
ATOM 663 O O . TYR A 1 85 ? 6.956 14.934 6.197 1.00 91.19 85 TYR A O 1
ATOM 671 N N . PHE A 1 86 ? 8.457 13.494 5.331 1.00 87.69 86 PHE A N 1
ATOM 672 C CA . PHE A 1 86 ? 8.916 14.316 4.224 1.00 87.69 86 PHE A CA 1
ATOM 673 C C . PHE A 1 86 ? 8.946 13.441 2.968 1.00 87.69 86 PHE A C 1
ATOM 675 O O . PHE A 1 86 ? 9.617 12.403 2.968 1.00 87.69 86 PHE A O 1
ATOM 682 N N . SER A 1 87 ? 8.206 13.821 1.927 1.00 85.56 87 SER A N 1
ATOM 683 C CA . SER A 1 87 ? 8.219 13.121 0.641 1.00 85.56 87 SER A CA 1
ATOM 684 C C . SER A 1 87 ? 9.373 13.627 -0.225 1.00 85.56 87 SER A C 1
ATOM 686 O O . SER A 1 87 ? 9.805 14.771 -0.098 1.00 85.56 87 SER A O 1
ATOM 688 N N . SER A 1 88 ? 9.922 12.775 -1.094 1.00 80.56 88 SER A N 1
ATOM 689 C CA . SER A 1 88 ? 10.922 13.238 -2.066 1.00 80.56 88 SER A CA 1
ATOM 690 C C . SER A 1 88 ? 10.271 13.915 -3.268 1.00 80.56 88 SER A C 1
ATOM 692 O O . SER A 1 88 ? 10.840 14.854 -3.816 1.00 80.56 88 SER A O 1
ATOM 694 N N . ASN A 1 89 ? 9.135 13.388 -3.724 1.00 79.00 89 ASN A N 1
ATOM 695 C CA . ASN A 1 89 ? 8.501 13.789 -4.980 1.00 79.00 89 ASN A CA 1
ATOM 696 C C . ASN A 1 89 ? 6.962 13.876 -4.890 1.00 79.00 89 ASN A C 1
ATOM 698 O O . ASN A 1 89 ? 6.309 14.156 -5.893 1.00 79.00 89 ASN A O 1
ATOM 702 N N . GLY A 1 90 ? 6.377 13.640 -3.711 1.00 84.25 90 GLY A N 1
ATOM 703 C CA . GLY A 1 90 ? 4.933 13.682 -3.473 1.00 84.25 90 GLY A CA 1
ATOM 704 C C . GLY A 1 90 ? 4.183 12.411 -3.889 1.00 84.25 90 GLY A C 1
ATOM 705 O O . GLY A 1 90 ? 2.960 12.343 -3.734 1.00 84.25 90 GLY A O 1
ATOM 706 N N . HIS A 1 91 ? 4.871 11.386 -4.400 1.00 86.00 91 HIS A N 1
ATOM 707 C CA . HIS A 1 91 ? 4.243 10.166 -4.910 1.00 86.00 91 HIS A CA 1
ATOM 708 C C . HIS A 1 91 ? 3.548 9.383 -3.798 1.00 86.00 91 HIS A C 1
ATOM 710 O O . HIS A 1 91 ? 2.333 9.171 -3.878 1.00 86.00 91 HIS A O 1
ATOM 716 N N . SER A 1 92 ? 4.243 9.056 -2.704 1.00 88.00 92 SER A N 1
ATOM 717 C CA . SER A 1 92 ? 3.618 8.359 -1.574 1.00 88.00 92 SER A CA 1
ATOM 718 C C . SER A 1 92 ? 2.519 9.197 -0.925 1.00 88.00 92 SER A C 1
ATOM 720 O O . SER A 1 92 ? 1.503 8.652 -0.491 1.00 88.00 92 SER A O 1
ATOM 722 N N . THR A 1 93 ? 2.677 10.526 -0.895 1.00 92.44 93 THR A N 1
ATOM 723 C CA . THR A 1 93 ? 1.645 11.455 -0.412 1.00 92.44 93 THR A CA 1
ATOM 724 C C . THR A 1 93 ? 0.333 11.238 -1.170 1.00 92.44 93 THR A C 1
ATOM 726 O O . THR A 1 93 ? -0.727 11.078 -0.553 1.00 92.44 93 THR A O 1
ATOM 729 N N . LEU A 1 94 ? 0.391 11.159 -2.502 1.00 91.88 94 LEU A N 1
ATOM 730 C CA . LEU A 1 94 ? -0.774 10.872 -3.332 1.00 91.88 94 LEU A CA 1
ATOM 731 C C . LEU A 1 94 ? -1.320 9.457 -3.102 1.00 91.88 94 LEU A C 1
ATOM 733 O O . LEU A 1 94 ? -2.540 9.285 -3.007 1.00 91.88 94 LEU A O 1
ATOM 737 N N . MET A 1 95 ? -0.455 8.444 -2.995 1.00 94.50 95 MET A N 1
ATOM 738 C CA . MET A 1 95 ? -0.883 7.060 -2.751 1.00 94.50 95 MET A CA 1
ATOM 739 C C . MET A 1 95 ? -1.630 6.944 -1.416 1.00 94.50 95 MET A C 1
ATOM 741 O O . MET A 1 95 ? -2.744 6.423 -1.357 1.00 94.50 95 MET A O 1
ATOM 745 N N . ALA A 1 96 ? -1.068 7.514 -0.351 1.00 96.25 96 ALA A N 1
ATOM 746 C CA . ALA A 1 96 ? -1.653 7.549 0.983 1.00 96.25 96 ALA A CA 1
ATOM 747 C C . ALA A 1 96 ? -3.009 8.277 1.001 1.00 96.25 96 ALA A C 1
ATOM 749 O O . ALA A 1 96 ? -3.978 7.781 1.585 1.00 96.25 96 ALA A O 1
ATOM 750 N N . LYS A 1 97 ? -3.117 9.423 0.313 1.00 95.38 97 LYS A N 1
ATOM 751 C CA . LYS A 1 97 ? -4.391 10.144 0.144 1.00 95.38 97 LYS A CA 1
ATOM 752 C C . LYS A 1 97 ? -5.426 9.313 -0.605 1.00 95.38 97 LYS A C 1
ATOM 754 O O . LYS A 1 97 ? -6.595 9.307 -0.225 1.00 95.38 97 LYS A O 1
ATOM 759 N N . THR A 1 98 ? -5.000 8.603 -1.643 1.00 96.31 98 THR A N 1
ATOM 760 C CA . THR A 1 98 ? -5.874 7.750 -2.454 1.00 96.31 98 THR A CA 1
ATOM 761 C C . THR A 1 98 ? -6.417 6.590 -1.623 1.00 96.31 98 THR A C 1
ATOM 763 O O . THR A 1 98 ? -7.627 6.386 -1.586 1.00 96.31 98 THR A O 1
ATOM 766 N N . ILE A 1 99 ? -5.566 5.906 -0.852 1.00 98.25 99 ILE A N 1
ATOM 767 C CA . ILE A 1 99 ? -5.995 4.850 0.081 1.00 98.25 99 ILE A CA 1
ATOM 768 C C . ILE A 1 99 ? -7.021 5.402 1.081 1.00 98.25 99 ILE A C 1
ATOM 770 O O . ILE A 1 99 ? -8.080 4.805 1.276 1.00 98.25 99 ILE A O 1
ATOM 774 N N . ARG A 1 100 ? -6.753 6.576 1.672 1.00 96.38 100 ARG A N 1
ATOM 775 C CA . ARG A 1 100 ? -7.668 7.235 2.618 1.00 96.38 100 ARG A CA 1
ATOM 776 C C . ARG A 1 100 ? -8.994 7.655 1.978 1.00 96.38 100 ARG A C 1
ATOM 778 O O . ARG A 1 100 ? -10.018 7.580 2.647 1.00 96.38 100 ARG A O 1
ATOM 785 N N . ARG A 1 101 ? -9.013 8.076 0.708 1.00 95.00 101 ARG A N 1
ATOM 786 C CA . ARG A 1 101 ? -10.261 8.392 -0.013 1.00 95.00 101 ARG A CA 1
ATOM 787 C C . ARG A 1 101 ? -11.184 7.177 -0.067 1.00 95.00 101 ARG A C 1
ATOM 789 O O . ARG A 1 101 ? -12.373 7.309 0.196 1.00 95.00 101 ARG A O 1
ATOM 796 N N . LEU A 1 102 ? -10.626 6.007 -0.376 1.00 96.81 102 LEU A N 1
ATOM 797 C CA . LEU A 1 102 ? -11.387 4.762 -0.484 1.00 96.81 102 LEU A CA 1
ATOM 798 C C . LEU A 1 102 ? -11.731 4.162 0.888 1.00 96.81 102 LEU A C 1
ATOM 800 O O . LEU A 1 102 ? -12.771 3.530 1.027 1.00 96.81 102 LEU A O 1
ATOM 804 N N . CYS A 1 103 ? -10.903 4.373 1.911 1.00 96.00 103 CYS A N 1
ATOM 805 C CA . CYS A 1 103 ? -11.182 3.930 3.275 1.00 96.00 103 CYS A CA 1
ATOM 806 C C . CYS A 1 103 ? -10.853 5.043 4.290 1.00 96.00 103 CYS A C 1
ATOM 808 O O . CYS A 1 103 ? -9.753 5.075 4.840 1.00 96.00 103 CYS A O 1
ATOM 810 N N . PRO A 1 104 ? -11.793 5.953 4.607 1.00 93.44 104 PRO A N 1
ATOM 811 C CA . PRO A 1 104 ? -11.511 7.124 5.450 1.00 93.44 104 PRO A CA 1
ATOM 812 C C . PRO A 1 104 ? -11.087 6.818 6.891 1.00 93.44 104 PRO A C 1
ATOM 814 O O . PRO A 1 104 ? -10.417 7.633 7.523 1.00 93.44 104 PRO A O 1
ATOM 817 N N . ASN A 1 105 ? -11.467 5.648 7.414 1.00 91.88 105 ASN A N 1
ATOM 818 C CA . ASN A 1 105 ? -11.095 5.184 8.754 1.00 91.88 105 ASN A CA 1
ATOM 819 C C . ASN A 1 105 ? -9.776 4.389 8.774 1.00 91.88 105 ASN A C 1
ATOM 821 O O . ASN A 1 105 ? -9.395 3.875 9.825 1.00 91.88 105 ASN A O 1
ATOM 825 N N . VAL A 1 106 ? -9.079 4.282 7.637 1.00 96.06 106 VAL A N 1
ATOM 826 C CA . VAL A 1 106 ? -7.813 3.549 7.537 1.00 96.06 106 VAL A CA 1
ATOM 827 C C . VAL A 1 106 ? -6.745 4.146 8.449 1.00 96.06 106 VAL A C 1
ATOM 829 O O . VAL A 1 106 ? -6.646 5.369 8.614 1.00 96.06 106 VAL A O 1
ATOM 832 N N . LYS A 1 107 ? -5.910 3.266 8.998 1.00 97.94 107 LYS A N 1
ATOM 833 C CA . LYS A 1 107 ? -4.681 3.626 9.692 1.00 97.94 107 LYS A CA 1
ATOM 834 C C . LYS A 1 107 ? -3.481 3.386 8.798 1.00 97.94 107 LYS A C 1
ATOM 836 O O . LYS A 1 107 ? -3.186 2.259 8.427 1.00 97.94 107 LYS A O 1
ATOM 841 N N . LEU A 1 108 ? -2.802 4.458 8.437 1.00 98.44 108 LEU A N 1
ATOM 842 C CA . LEU A 1 108 ? -1.646 4.454 7.564 1.00 98.44 108 LEU A CA 1
ATOM 843 C C . LEU A 1 108 ? -0.365 4.344 8.392 1.00 98.44 108 LEU A C 1
ATOM 845 O O . LEU A 1 108 ? -0.156 5.095 9.351 1.00 98.44 108 LEU A O 1
ATOM 849 N N . CYS A 1 109 ? 0.494 3.423 7.976 1.00 98.44 109 CYS A N 1
ATOM 850 C CA . CYS A 1 109 ? 1.833 3.214 8.503 1.00 98.44 109 CYS A CA 1
ATOM 851 C C . CYS A 1 109 ? 2.835 3.521 7.385 1.00 98.44 109 CYS A C 1
ATOM 853 O O . CYS A 1 109 ? 2.860 2.828 6.372 1.00 98.44 109 CYS A O 1
ATOM 855 N N . ILE A 1 110 ? 3.635 4.575 7.524 1.00 97.56 110 ILE A N 1
ATOM 856 C CA . ILE A 1 110 ? 4.478 5.060 6.422 1.00 97.56 110 ILE A CA 1
ATOM 857 C C . ILE A 1 110 ? 5.906 4.543 6.579 1.00 97.56 110 ILE A C 1
ATOM 859 O O . ILE A 1 110 ? 6.584 4.905 7.538 1.00 97.56 110 ILE A O 1
ATOM 863 N N . ALA A 1 111 ? 6.378 3.739 5.629 1.00 95.38 111 ALA A N 1
ATOM 864 C CA . ALA A 1 111 ? 7.782 3.354 5.545 1.00 95.38 111 ALA A CA 1
ATOM 865 C C . ALA A 1 111 ? 8.432 4.075 4.366 1.00 95.38 111 ALA A C 1
ATOM 867 O O . ALA A 1 111 ? 8.110 3.812 3.207 1.00 95.38 111 ALA A O 1
ATOM 868 N N . ARG A 1 112 ? 9.350 4.991 4.671 1.00 91.19 112 ARG A N 1
ATOM 869 C CA . ARG A 1 112 ? 10.135 5.682 3.651 1.00 91.19 112 ARG A CA 1
ATOM 870 C C . ARG A 1 112 ? 11.343 4.831 3.255 1.00 91.19 112 ARG A C 1
ATOM 872 O O . ARG A 1 112 ? 12.113 4.426 4.125 1.00 91.19 112 ARG A O 1
ATOM 879 N N . LEU A 1 113 ? 11.506 4.598 1.958 1.00 87.31 113 LEU A N 1
ATOM 880 C CA . LEU A 1 113 ? 12.622 3.876 1.353 1.00 87.31 113 LEU A CA 1
ATOM 881 C C . LEU A 1 113 ? 13.799 4.796 1.009 1.00 87.31 113 LEU A C 1
ATOM 883 O O . LEU A 1 113 ? 13.660 6.016 0.865 1.00 87.31 113 LEU A O 1
ATOM 887 N N . GLU A 1 114 ? 14.964 4.174 0.838 1.00 72.69 114 GLU A N 1
ATOM 888 C CA . GLU A 1 114 ? 16.136 4.801 0.234 1.00 72.69 114 GLU A CA 1
ATOM 889 C C . GLU A 1 114 ?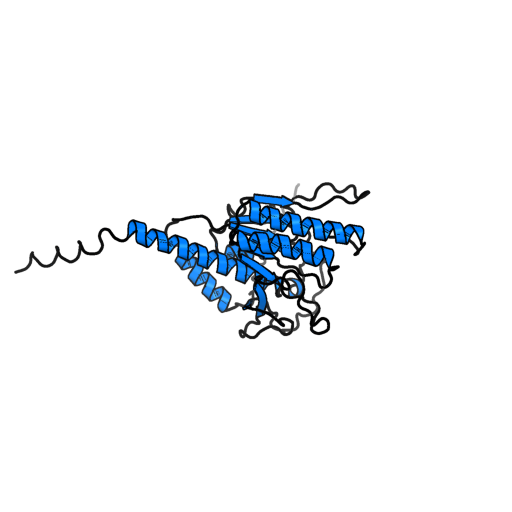 15.859 5.113 -1.245 1.00 72.69 114 GLU A C 1
ATOM 891 O O . GLU A 1 114 ? 15.390 4.256 -1.995 1.00 72.69 114 GLU A O 1
ATOM 896 N N . GLN A 1 115 ? 16.181 6.332 -1.683 1.00 63.47 115 GLN A N 1
ATOM 897 C CA . GLN A 1 115 ? 16.159 6.701 -3.097 1.00 63.47 115 GLN A CA 1
ATOM 898 C C . GLN A 1 115 ? 17.586 6.987 -3.532 1.00 63.47 115 GLN A C 1
ATOM 900 O O . GLN A 1 115 ? 18.139 8.048 -3.251 1.00 63.47 115 GLN A O 1
ATOM 905 N N . GLY A 1 116 ? 18.183 6.016 -4.213 1.00 53.12 116 GLY A N 1
ATOM 906 C CA . GLY A 1 116 ? 19.525 6.168 -4.738 1.00 53.12 116 GLY A CA 1
ATOM 907 C C . GLY A 1 116 ? 19.603 7.222 -5.823 1.00 53.12 116 GLY A C 1
ATOM 908 O O . GLY A 1 116 ? 18.853 7.181 -6.796 1.00 53.12 116 GLY A O 1
ATOM 909 N N . ILE A 1 117 ? 20.578 8.113 -5.695 1.00 41.94 117 ILE A N 1
ATOM 910 C CA . ILE A 1 117 ? 21.025 8.957 -6.794 1.00 41.94 117 ILE A CA 1
ATOM 911 C C . ILE A 1 117 ? 22.078 8.137 -7.565 1.00 41.94 117 ILE A C 1
ATOM 913 O O . ILE A 1 117 ? 23.103 7.758 -7.006 1.00 41.94 117 ILE A O 1
ATOM 917 N N . ASN A 1 118 ? 21.804 7.849 -8.842 1.00 42.28 118 ASN A N 1
ATOM 918 C CA . ASN A 1 118 ? 22.757 7.368 -9.862 1.00 42.28 118 ASN A CA 1
ATOM 919 C C . ASN A 1 118 ? 23.170 5.880 -9.911 1.00 42.28 118 ASN A C 1
ATOM 921 O O . ASN A 1 118 ? 24.200 5.577 -10.502 1.00 42.28 118 ASN A O 1
ATOM 925 N N . GLY A 1 119 ? 22.370 4.932 -9.410 1.00 44.88 119 GLY A N 1
ATOM 926 C CA . GLY A 1 119 ? 22.520 3.510 -9.796 1.00 44.88 119 GLY A CA 1
ATOM 927 C C . GLY A 1 119 ? 23.852 2.834 -9.421 1.00 44.88 119 GLY A C 1
ATOM 928 O O . GLY A 1 119 ? 24.191 1.795 -9.980 1.00 44.88 119 GLY A O 1
ATOM 929 N N . GLU A 1 120 ? 24.606 3.408 -8.485 1.00 42.25 120 GLU A N 1
ATOM 930 C CA . GLU A 1 120 ? 25.844 2.826 -7.964 1.00 42.25 120 GLU A CA 1
ATOM 931 C C . GLU A 1 120 ? 25.555 1.514 -7.189 1.00 42.25 120 GLU A C 1
ATOM 933 O O . GLU A 1 120 ? 24.599 1.465 -6.408 1.00 42.25 120 GLU A O 1
ATOM 938 N N . PRO A 1 121 ? 26.369 0.445 -7.319 1.00 46.12 121 PRO A N 1
ATOM 939 C CA . PRO A 1 121 ? 26.071 -0.874 -6.729 1.00 46.12 121 PRO A CA 1
ATOM 940 C C . PRO A 1 121 ? 25.905 -0.893 -5.196 1.00 46.12 121 PRO A C 1
ATOM 942 O O . PRO A 1 121 ? 25.154 -1.701 -4.637 1.00 46.12 121 PRO A O 1
ATOM 945 N N . THR A 1 122 ? 26.606 -0.002 -4.488 1.00 51.31 122 THR A N 1
ATOM 946 C CA . THR A 1 122 ? 26.476 0.183 -3.030 1.00 51.31 122 THR A CA 1
ATOM 947 C C . THR A 1 122 ? 25.128 0.793 -2.659 1.00 51.31 122 THR A C 1
ATOM 949 O O . THR A 1 122 ? 24.504 0.384 -1.680 1.00 51.31 122 THR A O 1
ATOM 952 N N . VAL A 1 123 ? 24.651 1.717 -3.485 1.00 58.00 123 VAL A N 1
ATOM 953 C CA . VAL A 1 123 ? 23.367 2.401 -3.348 1.00 58.00 123 VAL A CA 1
ATOM 954 C C . VAL A 1 123 ? 22.229 1.437 -3.655 1.00 58.00 123 VAL A C 1
ATOM 956 O O . VAL A 1 123 ? 21.270 1.342 -2.899 1.00 58.00 123 VAL A O 1
ATOM 959 N N . GLU A 1 124 ? 22.383 0.625 -4.696 1.00 64.31 124 GLU A N 1
ATOM 960 C CA . GLU A 1 124 ? 21.442 -0.437 -5.038 1.00 64.31 124 GLU A CA 1
ATOM 961 C C . GLU A 1 124 ? 21.294 -1.472 -3.904 1.00 64.31 124 GLU A C 1
ATOM 963 O O . GLU A 1 124 ? 20.181 -1.879 -3.563 1.00 64.31 124 GLU A O 1
ATOM 968 N N . SER A 1 125 ? 22.399 -1.877 -3.273 1.00 62.03 125 SER A N 1
ATOM 969 C CA . SER A 1 125 ? 22.370 -2.813 -2.140 1.00 62.03 125 SER A CA 1
ATOM 970 C C . SER A 1 125 ? 21.693 -2.214 -0.900 1.00 62.03 125 SER A C 1
ATOM 972 O O . SER A 1 125 ? 20.944 -2.915 -0.215 1.00 62.03 125 SER A O 1
ATOM 974 N N . ALA A 1 126 ? 21.907 -0.921 -0.634 1.00 61.09 126 ALA A N 1
ATOM 975 C CA . ALA A 1 126 ? 21.247 -0.194 0.451 1.00 61.09 126 ALA A CA 1
ATOM 976 C C . ALA A 1 126 ? 19.736 -0.042 0.204 1.00 61.09 126 ALA A C 1
ATOM 978 O O . ALA A 1 126 ? 18.944 -0.320 1.102 1.00 61.09 126 ALA A O 1
ATOM 979 N N . ILE A 1 127 ? 19.320 0.274 -1.029 1.00 71.31 127 ILE A N 1
ATOM 980 C CA . ILE A 1 127 ? 17.902 0.301 -1.423 1.00 71.31 127 ILE A CA 1
ATOM 981 C C . ILE A 1 127 ? 17.255 -1.059 -1.168 1.00 71.31 127 ILE A C 1
ATOM 983 O O . ILE A 1 127 ? 16.213 -1.143 -0.516 1.00 71.31 127 ILE A O 1
ATOM 987 N N . LYS A 1 128 ? 17.900 -2.145 -1.603 1.00 77.88 128 LYS A N 1
ATOM 988 C CA . LYS A 1 128 ? 17.390 -3.509 -1.401 1.00 77.88 128 LYS A CA 1
ATOM 989 C C . LYS A 1 128 ? 17.287 -3.885 0.075 1.00 77.88 128 LYS A C 1
ATOM 991 O O . LYS A 1 128 ? 16.330 -4.555 0.459 1.00 77.88 128 LYS A O 1
ATOM 996 N N . ALA A 1 129 ? 18.243 -3.465 0.904 1.00 80.44 129 ALA A N 1
ATOM 997 C CA . ALA A 1 129 ? 18.162 -3.644 2.351 1.00 80.44 129 ALA A CA 1
ATOM 998 C C . ALA A 1 129 ? 16.992 -2.853 2.952 1.00 80.44 129 ALA A C 1
ATOM 1000 O O . ALA A 1 129 ? 16.171 -3.448 3.648 1.00 80.44 129 ALA A O 1
ATOM 1001 N N . SER A 1 130 ? 16.849 -1.576 2.581 1.00 83.81 130 SER A N 1
ATOM 1002 C CA . SER A 1 130 ? 15.771 -0.698 3.051 1.00 83.81 130 SER A CA 1
ATOM 1003 C C . SER A 1 130 ? 14.380 -1.270 2.750 1.00 83.81 130 SER A C 1
ATOM 1005 O O . SER A 1 130 ? 13.502 -1.265 3.608 1.00 83.81 130 SER A O 1
ATOM 1007 N N . ILE A 1 131 ? 14.200 -1.868 1.567 1.00 89.50 131 ILE A N 1
ATOM 1008 C CA . ILE A 1 131 ? 12.954 -2.527 1.159 1.00 89.50 131 ILE A CA 1
ATOM 1009 C C . ILE A 1 131 ? 12.622 -3.701 2.081 1.00 89.50 131 ILE A C 1
ATOM 1011 O O . ILE A 1 131 ? 11.491 -3.827 2.551 1.00 89.50 131 ILE A O 1
ATOM 1015 N N . ARG A 1 132 ? 13.598 -4.579 2.340 1.00 92.19 132 ARG A N 1
ATOM 1016 C CA . ARG A 1 132 ? 13.374 -5.755 3.189 1.00 92.19 132 ARG A CA 1
ATOM 1017 C C . ARG A 1 132 ? 13.059 -5.360 4.623 1.00 92.19 132 ARG A C 1
ATOM 1019 O O . ARG A 1 132 ? 12.187 -5.962 5.240 1.00 92.19 132 ARG A O 1
ATOM 1026 N N . GLU A 1 133 ? 13.761 -4.361 5.145 1.00 93.44 133 GLU A N 1
ATOM 1027 C CA . GLU A 1 133 ? 13.520 -3.836 6.487 1.00 93.44 133 GLU A CA 1
ATOM 1028 C C . GLU A 1 133 ? 12.140 -3.178 6.589 1.00 93.44 133 GLU A C 1
ATOM 1030 O O . GLU A 1 133 ? 11.430 -3.416 7.564 1.00 93.44 133 GLU A O 1
ATOM 1035 N N . ALA A 1 134 ? 11.703 -2.458 5.552 1.00 95.06 134 ALA A N 1
ATOM 1036 C CA . ALA A 1 134 ? 10.370 -1.869 5.492 1.00 95.06 134 ALA A CA 1
ATOM 1037 C C . ALA A 1 134 ? 9.247 -2.912 5.487 1.00 95.06 134 ALA A C 1
ATOM 1039 O O . ALA A 1 134 ? 8.272 -2.759 6.226 1.00 95.06 134 ALA A O 1
ATOM 1040 N N . ILE A 1 135 ? 9.390 -3.984 4.701 1.00 97.19 135 ILE A N 1
ATOM 1041 C CA . ILE A 1 135 ? 8.419 -5.087 4.674 1.00 97.19 135 ILE A CA 1
ATOM 1042 C C . ILE A 1 135 ? 8.388 -5.789 6.035 1.00 97.19 135 ILE A C 1
ATOM 1044 O O . ILE A 1 135 ? 7.317 -5.952 6.614 1.00 97.19 135 ILE A O 1
ATOM 1048 N N . SER A 1 136 ? 9.553 -6.130 6.595 1.00 97.81 136 SER A N 1
ATOM 1049 C CA . SER A 1 136 ? 9.649 -6.751 7.921 1.00 97.81 136 SER A CA 1
ATOM 1050 C C . SER A 1 136 ? 9.048 -5.874 9.020 1.00 97.81 136 SER A C 1
ATOM 1052 O O . SER A 1 136 ? 8.340 -6.380 9.891 1.00 97.81 136 SER A O 1
ATOM 1054 N N . TRP A 1 137 ? 9.276 -4.559 8.980 1.00 98.00 137 TRP A N 1
ATOM 1055 C CA . TRP A 1 137 ? 8.674 -3.612 9.917 1.00 98.00 137 TRP A CA 1
ATOM 1056 C C . TRP A 1 137 ? 7.155 -3.591 9.795 1.00 98.00 137 TRP A C 1
ATOM 1058 O O . TRP A 1 137 ? 6.475 -3.705 10.812 1.00 98.00 137 TRP A O 1
ATOM 1068 N N . ALA A 1 138 ? 6.626 -3.505 8.571 1.00 98.38 138 ALA A N 1
ATOM 1069 C CA . ALA A 1 138 ? 5.189 -3.511 8.321 1.00 98.38 138 ALA A CA 1
ATOM 1070 C C . ALA A 1 138 ? 4.526 -4.791 8.859 1.00 98.38 138 ALA A C 1
ATOM 1072 O O . ALA A 1 138 ? 3.499 -4.716 9.536 1.00 98.38 138 ALA A O 1
ATOM 1073 N N . THR A 1 139 ? 5.152 -5.949 8.632 1.00 98.19 139 THR A N 1
ATOM 1074 C CA . THR A 1 139 ? 4.723 -7.234 9.202 1.00 98.19 139 THR A CA 1
ATOM 1075 C C . THR A 1 139 ? 4.783 -7.223 10.731 1.00 98.19 139 THR A C 1
ATOM 1077 O O . THR A 1 139 ? 3.826 -7.624 11.384 1.00 98.19 139 THR A O 1
ATOM 1080 N N . THR A 1 140 ? 5.866 -6.701 11.317 1.00 98.19 140 THR A N 1
ATOM 1081 C CA . THR A 1 140 ? 6.071 -6.646 12.779 1.00 98.19 140 THR A CA 1
ATOM 1082 C C . THR A 1 140 ? 5.030 -5.781 13.486 1.00 98.19 140 THR A C 1
ATOM 1084 O O . THR A 1 140 ? 4.597 -6.114 14.584 1.00 98.19 140 THR A O 1
ATOM 1087 N N . ILE A 1 141 ? 4.601 -4.677 12.870 1.00 97.50 141 ILE A N 1
ATOM 1088 C CA . ILE A 1 141 ? 3.530 -3.830 13.416 1.00 97.50 141 ILE A CA 1
ATOM 1089 C C . ILE A 1 141 ? 2.128 -4.337 13.039 1.00 97.50 141 ILE A C 1
ATOM 1091 O O . ILE A 1 141 ? 1.144 -3.613 13.228 1.00 97.50 141 ILE A O 1
ATOM 1095 N N . GLU A 1 142 ? 2.030 -5.555 12.499 1.00 97.38 142 GLU A N 1
ATOM 1096 C CA . GLU A 1 142 ? 0.797 -6.277 12.181 1.00 97.38 142 GLU A CA 1
ATOM 1097 C C . GLU A 1 142 ? -0.161 -5.466 11.296 1.00 97.38 142 GLU A C 1
ATOM 1099 O O . GLU A 1 142 ? -1.339 -5.287 11.627 1.00 97.38 142 GLU A O 1
ATOM 1104 N N . VAL A 1 143 ? 0.339 -4.890 10.197 1.00 98.56 143 VAL A N 1
ATOM 1105 C CA . VAL A 1 143 ? -0.565 -4.321 9.184 1.00 98.56 143 VAL A CA 1
ATOM 1106 C C . VAL A 1 143 ? -1.345 -5.427 8.477 1.00 98.56 143 VAL A C 1
ATOM 1108 O O . VAL A 1 143 ? -0.908 -6.568 8.417 1.00 98.56 143 VAL A O 1
ATOM 1111 N N . TYR A 1 144 ? -2.490 -5.086 7.896 1.00 98.56 144 TYR A N 1
ATOM 1112 C CA . TYR A 1 144 ? -3.267 -6.030 7.087 1.00 98.56 144 TYR A CA 1
ATOM 1113 C C . TYR A 1 144 ? -2.835 -6.008 5.635 1.00 98.56 144 TYR A C 1
ATOM 1115 O O . TYR A 1 144 ? -2.969 -7.002 4.931 1.00 98.56 144 TYR A O 1
ATOM 1123 N N . ILE A 1 145 ? -2.384 -4.842 5.177 1.00 98.88 145 ILE A N 1
ATOM 1124 C CA . ILE A 1 145 ? -2.084 -4.577 3.780 1.00 98.88 145 ILE A CA 1
ATOM 1125 C C . ILE A 1 145 ? -0.738 -3.865 3.699 1.00 98.88 145 ILE A C 1
ATOM 1127 O O . ILE A 1 145 ? -0.512 -2.890 4.413 1.00 98.88 145 ILE A O 1
ATOM 1131 N N . ILE A 1 146 ? 0.124 -4.319 2.797 1.00 98.81 146 ILE A N 1
ATOM 1132 C CA . ILE A 1 146 ? 1.331 -3.617 2.360 1.00 98.81 146 ILE A CA 1
ATOM 1133 C C . ILE A 1 146 ? 1.108 -3.167 0.913 1.00 98.81 146 ILE A C 1
ATOM 1135 O O . ILE A 1 146 ? 0.926 -3.993 0.018 1.00 98.81 146 ILE A O 1
ATOM 1139 N N . SER A 1 147 ? 1.130 -1.853 0.695 1.00 98.50 147 SER A N 1
ATOM 1140 C CA . SER A 1 147 ? 0.995 -1.214 -0.615 1.00 98.50 147 SER A CA 1
ATOM 1141 C C . SER A 1 147 ? 2.370 -0.798 -1.135 1.00 98.50 147 SER A C 1
ATOM 1143 O O . SER A 1 147 ? 3.033 0.036 -0.514 1.00 98.50 147 SER A O 1
ATOM 1145 N N . MET A 1 148 ? 2.783 -1.360 -2.274 1.00 95.94 148 MET A N 1
ATOM 1146 C CA . MET A 1 148 ? 4.078 -1.108 -2.917 1.00 95.94 148 MET A CA 1
ATOM 1147 C C . MET A 1 148 ? 3.854 -0.531 -4.317 1.00 95.94 148 MET A C 1
ATOM 1149 O O . MET A 1 148 ? 3.588 -1.256 -5.275 1.00 95.94 148 MET A O 1
ATOM 1153 N N . SER A 1 149 ? 3.948 0.791 -4.440 1.00 90.94 149 SER A N 1
ATOM 1154 C CA . SER A 1 149 ? 3.653 1.517 -5.682 1.00 90.94 149 SER A CA 1
ATOM 1155 C C . SER A 1 149 ? 4.895 1.759 -6.557 1.00 90.94 149 SER A C 1
ATOM 1157 O O . SER A 1 149 ? 4.955 2.737 -7.300 1.00 90.94 149 SER A O 1
ATOM 1159 N N . TRP A 1 150 ? 5.859 0.840 -6.505 1.00 87.31 150 TRP A N 1
ATOM 1160 C CA . TRP A 1 150 ? 7.164 0.888 -7.171 1.00 87.31 150 TRP A CA 1
ATOM 1161 C C . TRP A 1 150 ? 7.553 -0.512 -7.667 1.00 87.31 150 TRP A C 1
ATOM 1163 O O . TRP A 1 150 ? 7.015 -1.520 -7.207 1.00 87.31 150 TRP A O 1
ATOM 1173 N N . THR A 1 151 ? 8.488 -0.585 -8.618 1.00 84.62 151 THR A N 1
ATOM 1174 C CA . THR A 1 151 ? 8.978 -1.857 -9.174 1.00 84.62 151 THR A CA 1
ATOM 1175 C C . THR A 1 151 ? 10.469 -1.806 -9.481 1.00 84.62 151 THR A C 1
ATOM 1177 O O . THR A 1 151 ? 11.048 -0.729 -9.610 1.00 84.62 151 THR A O 1
ATOM 1180 N N . PHE A 1 152 ? 11.095 -2.973 -9.632 1.00 79.44 152 PHE A N 1
ATOM 1181 C CA . PHE A 1 152 ? 12.462 -3.096 -10.143 1.00 79.44 152 PHE A CA 1
ATOM 1182 C C . PHE A 1 152 ? 12.597 -4.376 -10.977 1.00 79.44 152 PHE A C 1
ATOM 1184 O O . PHE A 1 152 ? 12.081 -5.443 -10.628 1.00 79.44 152 PHE A O 1
ATOM 1191 N N . SER A 1 153 ? 13.264 -4.248 -12.125 1.00 70.31 153 SER A N 1
ATOM 1192 C CA . SER A 1 153 ? 13.343 -5.315 -13.130 1.00 70.31 153 SER A CA 1
ATOM 1193 C C . SER A 1 153 ? 14.417 -6.360 -12.821 1.00 70.31 153 SER A C 1
ATOM 1195 O O . SER A 1 153 ? 14.294 -7.499 -13.259 1.00 70.31 153 SER A O 1
ATOM 1197 N N . GLU A 1 154 ? 15.465 -5.998 -12.076 1.00 69.25 154 GLU A N 1
ATOM 1198 C CA . GLU A 1 154 ? 16.667 -6.824 -11.941 1.00 69.25 154 GLU A CA 1
ATOM 1199 C C . GLU A 1 154 ? 17.059 -7.002 -10.470 1.00 69.25 154 GLU A C 1
ATOM 1201 O O . GLU A 1 154 ? 17.369 -6.049 -9.758 1.00 69.25 154 GLU A O 1
ATOM 1206 N N . LEU A 1 155 ? 17.064 -8.255 -10.007 1.00 72.12 155 LEU A N 1
ATOM 1207 C CA . LEU A 1 155 ? 17.729 -8.657 -8.770 1.00 72.12 155 LEU A CA 1
ATOM 1208 C C . LEU A 1 155 ? 18.671 -9.814 -9.054 1.00 72.12 155 LEU A C 1
ATOM 1210 O O . LEU A 1 155 ? 18.279 -10.811 -9.659 1.00 72.12 155 LEU A O 1
ATOM 1214 N N . HIS A 1 156 ? 19.881 -9.739 -8.502 1.00 78.25 156 HIS A N 1
ATOM 1215 C CA . HIS A 1 156 ? 20.705 -10.928 -8.328 1.00 78.25 156 HIS A CA 1
ATOM 1216 C C . HIS A 1 156 ? 19.947 -11.997 -7.529 1.00 78.25 156 HIS A C 1
ATOM 1218 O O . HIS A 1 156 ? 19.215 -11.681 -6.588 1.00 78.25 156 HIS A O 1
ATOM 1224 N N . ASN A 1 157 ? 20.180 -13.270 -7.861 1.00 79.69 157 ASN A N 1
ATOM 1225 C CA . ASN A 1 157 ? 19.473 -14.421 -7.284 1.00 79.69 157 ASN A CA 1
ATOM 1226 C C . ASN A 1 157 ? 19.428 -14.424 -5.745 1.00 79.69 157 ASN A C 1
ATOM 1228 O O . ASN A 1 157 ? 18.429 -14.839 -5.160 1.00 79.69 157 ASN A O 1
ATOM 1232 N N . SER A 1 158 ? 20.490 -13.965 -5.074 1.00 85.19 158 SER A N 1
ATOM 1233 C CA . SER A 1 158 ? 20.524 -13.870 -3.610 1.00 85.19 158 SER A CA 1
ATOM 1234 C C . SER A 1 158 ? 19.566 -12.813 -3.061 1.00 85.19 158 SER A C 1
ATOM 1236 O O . SER A 1 158 ? 18.902 -13.059 -2.061 1.00 85.19 158 SER A O 1
ATOM 1238 N N . GLU A 1 159 ? 19.469 -11.655 -3.710 1.00 83.94 159 GLU A N 1
ATOM 1239 C CA . GLU A 1 159 ? 18.597 -10.561 -3.276 1.00 83.94 159 GLU A CA 1
ATOM 1240 C C . GLU A 1 159 ? 17.134 -10.861 -3.603 1.00 83.94 159 GLU A C 1
ATOM 1242 O O . GLU A 1 159 ? 16.261 -10.598 -2.780 1.00 83.94 159 GLU A O 1
ATOM 1247 N N . ALA A 1 160 ? 16.881 -11.499 -4.752 1.00 85.50 160 ALA A N 1
ATOM 1248 C CA . ALA A 1 160 ? 15.567 -12.025 -5.113 1.00 85.50 160 ALA A CA 1
ATOM 1249 C C . ALA A 1 160 ? 15.042 -13.000 -4.055 1.00 85.50 160 ALA A C 1
ATOM 1251 O O . ALA A 1 160 ? 13.896 -12.889 -3.620 1.00 85.50 160 ALA A O 1
ATOM 1252 N N . ARG A 1 161 ? 15.899 -13.923 -3.597 1.00 90.19 161 ARG A N 1
ATOM 1253 C CA . ARG A 1 161 ? 15.550 -14.876 -2.541 1.00 90.19 161 ARG A CA 1
ATOM 1254 C C . ARG A 1 161 ? 15.237 -14.172 -1.223 1.00 90.19 161 ARG A C 1
ATOM 1256 O O . ARG A 1 161 ? 14.164 -14.393 -0.684 1.00 90.19 161 ARG A O 1
ATOM 1263 N N . LYS A 1 162 ? 16.117 -13.283 -0.750 1.00 91.69 162 LYS A N 1
ATOM 1264 C CA . LYS A 1 162 ? 15.910 -12.552 0.516 1.00 91.69 162 LYS A CA 1
ATOM 1265 C C . LYS A 1 162 ? 14.642 -11.699 0.508 1.00 91.69 162 LYS A C 1
ATOM 1267 O O . LYS A 1 162 ? 13.985 -11.567 1.532 1.00 91.69 162 LYS A O 1
ATOM 1272 N N . LEU A 1 163 ? 14.315 -11.077 -0.627 1.00 91.12 163 LEU A N 1
ATOM 1273 C CA . LEU A 1 163 ? 13.064 -10.336 -0.750 1.00 91.12 163 LEU A CA 1
ATOM 1274 C C . LEU A 1 163 ? 11.849 -11.269 -0.718 1.00 91.12 163 LEU A C 1
ATOM 1276 O O . LEU A 1 163 ? 10.860 -10.956 -0.063 1.00 91.12 163 LEU A O 1
ATOM 1280 N N . SER A 1 164 ? 11.934 -12.406 -1.410 1.00 94.06 164 SER A N 1
ATOM 1281 C CA . SER A 1 164 ? 10.868 -13.411 -1.384 1.00 94.06 164 SER A CA 1
ATOM 1282 C C . SER A 1 164 ? 10.642 -13.914 0.043 1.00 94.06 164 SER A C 1
ATOM 1284 O O . SER A 1 164 ? 9.511 -13.931 0.493 1.00 94.06 164 SER A O 1
ATOM 1286 N N . GLU A 1 165 ? 11.709 -14.180 0.804 1.00 96.19 165 GLU A N 1
ATOM 1287 C CA . GLU A 1 165 ? 11.629 -14.636 2.200 1.00 96.19 165 GLU A CA 1
ATOM 1288 C C . GLU A 1 165 ? 10.867 -13.661 3.119 1.00 96.19 165 GLU A C 1
ATOM 1290 O O . GLU A 1 165 ? 10.037 -14.098 3.918 1.00 96.19 165 GLU A O 1
ATOM 1295 N N . VAL A 1 166 ? 11.106 -12.345 3.013 1.00 97.31 166 VAL A N 1
ATOM 1296 C CA . VAL A 1 166 ? 10.387 -11.358 3.848 1.00 97.31 166 VAL A CA 1
ATOM 1297 C C . VAL A 1 166 ? 8.931 -11.166 3.415 1.00 97.31 166 VAL A C 1
ATOM 1299 O O . VAL A 1 166 ? 8.074 -10.910 4.259 1.00 97.31 166 VAL A O 1
ATOM 1302 N N . ILE A 1 167 ? 8.629 -11.317 2.121 1.00 97.56 167 ILE A N 1
ATOM 1303 C CA . ILE A 1 167 ? 7.250 -11.298 1.613 1.00 97.56 167 ILE A CA 1
ATOM 1304 C C . ILE A 1 167 ? 6.509 -12.571 2.044 1.00 97.56 167 ILE A C 1
ATOM 1306 O O . ILE A 1 167 ? 5.384 -12.476 2.526 1.00 97.56 167 ILE A O 1
ATOM 1310 N N . ASP A 1 168 ? 7.155 -13.735 1.972 1.00 98.00 168 ASP A N 1
ATOM 1311 C CA . ASP A 1 168 ? 6.602 -15.012 2.429 1.00 98.00 168 ASP A CA 1
ATOM 1312 C C . ASP A 1 168 ? 6.308 -14.987 3.941 1.00 98.00 168 ASP A C 1
ATOM 1314 O O . ASP A 1 168 ? 5.318 -15.557 4.400 1.00 98.00 168 ASP A O 1
ATOM 1318 N N . GLU A 1 169 ? 7.142 -14.315 4.744 1.00 98.12 169 GLU A N 1
ATOM 1319 C CA . GLU A 1 169 ? 6.859 -14.065 6.166 1.00 98.12 169 GLU A CA 1
ATOM 1320 C C . GLU A 1 169 ? 5.625 -13.170 6.358 1.00 98.12 169 GLU A C 1
ATOM 1322 O O . GLU A 1 169 ? 4.762 -13.474 7.186 1.00 98.12 169 GLU A O 1
ATOM 1327 N N . ALA A 1 170 ? 5.491 -12.104 5.561 1.00 98.31 170 ALA A N 1
ATOM 1328 C CA . ALA A 1 170 ? 4.296 -11.263 5.571 1.00 98.31 170 ALA A CA 1
ATOM 1329 C C . ALA A 1 170 ? 3.038 -12.088 5.233 1.00 98.31 170 ALA A C 1
ATOM 1331 O O . ALA A 1 170 ? 2.032 -12.013 5.940 1.00 98.31 170 ALA A O 1
ATOM 1332 N N . HIS A 1 171 ? 3.107 -12.958 4.221 1.00 98.38 171 HIS A N 1
ATOM 1333 C CA . HIS A 1 171 ? 2.005 -13.849 3.845 1.00 98.38 171 HIS A CA 1
ATOM 1334 C C . HIS A 1 171 ? 1.666 -14.872 4.929 1.00 98.38 171 HIS A C 1
ATOM 1336 O O . HIS A 1 171 ? 0.487 -15.082 5.218 1.00 98.38 171 HIS A O 1
ATOM 1342 N N . ARG A 1 172 ? 2.668 -15.475 5.584 1.00 98.19 172 ARG A N 1
ATOM 1343 C CA . ARG A 1 172 ? 2.447 -16.360 6.746 1.00 98.19 172 ARG A CA 1
ATOM 1344 C C . ARG A 1 172 ? 1.776 -15.630 7.909 1.00 98.19 172 ARG A C 1
ATOM 1346 O O . ARG A 1 172 ? 0.955 -16.224 8.606 1.00 98.19 172 ARG A O 1
ATOM 1353 N N . SER A 1 173 ? 2.048 -14.335 8.045 1.00 97.75 173 SER A N 1
ATOM 1354 C CA . SER A 1 173 ? 1.392 -13.426 8.992 1.00 97.75 173 SER A CA 1
ATOM 1355 C C . SER A 1 173 ? 0.038 -12.890 8.495 1.00 97.75 173 SER A C 1
ATOM 1357 O O . SER A 1 173 ? -0.549 -12.019 9.131 1.00 97.75 173 SER A O 1
ATOM 1359 N N . ARG A 1 174 ? -0.493 -13.431 7.386 1.00 97.44 174 ARG A N 1
ATOM 1360 C CA . ARG A 1 174 ? -1.779 -13.064 6.759 1.00 97.44 174 ARG A CA 1
ATOM 1361 C C . ARG A 1 174 ? -1.850 -11.615 6.264 1.00 97.44 174 ARG A C 1
ATOM 1363 O O . ARG A 1 174 ? -2.937 -11.048 6.169 1.00 97.44 174 ARG A O 1
ATOM 1370 N N . VAL A 1 175 ? -0.706 -11.028 5.922 1.00 98.56 175 VAL A N 1
ATOM 1371 C CA . VAL A 1 175 ? -0.624 -9.690 5.331 1.00 98.56 175 VAL A CA 1
ATOM 1372 C C . VAL A 1 175 ? -0.858 -9.777 3.824 1.00 98.56 175 VAL A C 1
ATOM 1374 O O . VAL A 1 175 ? -0.203 -10.547 3.124 1.00 98.56 175 VAL A O 1
ATOM 1377 N N . ILE A 1 176 ? -1.775 -8.963 3.310 1.00 98.69 176 ILE A N 1
ATOM 1378 C CA . ILE A 1 176 ? -2.034 -8.812 1.877 1.00 98.69 176 ILE A CA 1
ATOM 1379 C C . ILE A 1 176 ? -0.959 -7.899 1.286 1.00 98.69 176 ILE A C 1
ATOM 1381 O O . ILE A 1 176 ? -0.777 -6.774 1.747 1.00 98.69 176 ILE A O 1
ATOM 1385 N N . THR A 1 177 ? -0.267 -8.337 0.238 1.00 98.62 177 THR A N 1
ATOM 1386 C CA . THR A 1 177 ? 0.733 -7.513 -0.452 1.00 98.62 177 THR A CA 1
ATOM 1387 C C . THR A 1 177 ? 0.244 -7.144 -1.851 1.00 98.62 177 THR A C 1
ATOM 1389 O O . THR A 1 177 ? -0.147 -8.010 -2.635 1.00 98.62 177 THR A O 1
ATOM 1392 N N . LEU A 1 178 ? 0.248 -5.846 -2.166 1.00 98.62 178 LEU A N 1
ATOM 1393 C CA . LEU A 1 178 ? -0.129 -5.317 -3.477 1.00 98.62 178 LEU A CA 1
ATOM 1394 C C . LEU A 1 178 ? 1.057 -4.588 -4.097 1.00 98.62 178 LEU A C 1
ATOM 1396 O O . LEU A 1 178 ? 1.717 -3.791 -3.429 1.00 98.62 178 LEU A O 1
ATOM 1400 N N . SER A 1 179 ? 1.305 -4.851 -5.377 1.00 95.25 179 SER A N 1
ATOM 1401 C CA . SER A 1 179 ? 2.410 -4.268 -6.135 1.00 95.25 179 SER A CA 1
ATOM 1402 C C . SER A 1 179 ? 1.923 -3.657 -7.435 1.00 95.25 179 SER A C 1
ATOM 1404 O O . SER A 1 179 ? 1.155 -4.283 -8.168 1.00 95.25 179 SER A O 1
ATOM 1406 N N . ALA A 1 180 ? 2.469 -2.494 -7.770 1.00 92.31 180 ALA A N 1
ATOM 1407 C CA . ALA A 1 180 ? 2.337 -1.924 -9.101 1.00 92.31 180 ALA A CA 1
ATOM 1408 C C . ALA A 1 180 ? 2.998 -2.821 -10.163 1.00 92.31 180 ALA A C 1
ATOM 1410 O O . ALA A 1 180 ? 3.922 -3.589 -9.876 1.00 92.31 180 ALA A O 1
ATOM 1411 N N . LEU A 1 181 ? 2.515 -2.715 -11.402 1.00 88.81 181 LEU A N 1
ATOM 1412 C CA . LEU A 1 181 ? 3.216 -3.189 -12.595 1.00 88.81 181 LEU A CA 1
ATOM 1413 C C . LEU A 1 181 ? 4.330 -2.228 -13.021 1.00 88.81 181 LEU A C 1
ATOM 1415 O O . LEU A 1 181 ? 4.263 -1.032 -12.743 1.00 88.81 181 LEU A O 1
ATOM 1419 N N . SER A 1 182 ? 5.321 -2.760 -13.739 1.00 79.50 182 SER A N 1
ATOM 1420 C CA . SER A 1 182 ? 6.410 -1.966 -14.307 1.00 79.50 182 SER A CA 1
ATOM 1421 C C . SER A 1 182 ? 5.913 -1.049 -15.425 1.00 79.50 182 SER A C 1
ATOM 1423 O O . SER A 1 182 ? 5.109 -1.451 -16.262 1.00 79.50 182 SER A O 1
ATOM 1425 N N . ASP A 1 183 ? 6.438 0.171 -15.451 1.00 67.19 183 ASP A N 1
ATOM 1426 C CA . ASP A 1 183 ? 6.198 1.203 -16.462 1.00 67.19 183 ASP A CA 1
ATOM 1427 C C . ASP A 1 183 ? 7.190 1.140 -17.641 1.00 67.19 183 ASP A C 1
ATOM 1429 O O . ASP A 1 183 ? 7.098 1.927 -18.579 1.00 67.19 183 ASP A O 1
ATOM 1433 N N . GLN A 1 184 ? 8.120 0.177 -17.641 1.00 61.59 184 GLN A N 1
ATOM 1434 C CA . GLN A 1 184 ? 9.217 0.064 -18.619 1.00 61.59 184 GLN A CA 1
ATOM 1435 C C . GLN A 1 184 ? 8.776 -0.419 -20.017 1.00 61.59 184 GLN A C 1
ATOM 1437 O O . GLN A 1 184 ? 9.605 -0.700 -20.889 1.00 61.59 184 GLN A O 1
ATOM 1442 N N . GLY A 1 185 ? 7.465 -0.506 -20.244 1.00 59.50 185 GLY A N 1
ATOM 1443 C CA . GLY A 1 185 ? 6.865 -0.890 -21.513 1.00 59.50 185 GLY A CA 1
ATOM 1444 C C . GLY A 1 185 ? 7.078 -2.355 -21.900 1.00 59.50 185 GLY A C 1
ATOM 1445 O O . GLY A 1 185 ? 7.716 -3.148 -21.210 1.00 59.50 185 GLY A O 1
ATOM 1446 N N . LEU A 1 186 ? 6.546 -2.721 -23.068 1.00 61.53 186 LEU A N 1
ATOM 1447 C CA . LEU A 1 186 ? 6.538 -4.104 -23.573 1.00 61.53 186 LEU A CA 1
ATOM 1448 C C . LEU A 1 186 ? 7.936 -4.666 -23.896 1.00 61.53 186 LEU A C 1
ATOM 1450 O O . LEU A 1 186 ? 8.078 -5.865 -24.125 1.00 61.53 186 LEU A O 1
ATOM 1454 N N . ASN A 1 187 ? 8.971 -3.820 -23.896 1.00 61.75 187 ASN A N 1
ATOM 1455 C CA . ASN A 1 187 ? 10.354 -4.219 -24.164 1.00 61.75 187 ASN A CA 1
ATOM 1456 C C . ASN A 1 187 ? 10.999 -4.988 -22.999 1.00 61.75 187 ASN A C 1
ATOM 1458 O O . ASN A 1 187 ? 12.054 -5.593 -23.183 1.00 61.75 187 ASN A O 1
ATOM 1462 N N . ARG A 1 188 ? 10.378 -4.989 -21.812 1.00 63.34 188 ARG A N 1
ATOM 1463 C CA . ARG A 1 188 ? 10.775 -5.819 -20.668 1.00 63.34 188 ARG A CA 1
ATOM 1464 C C . ARG A 1 188 ? 9.594 -6.701 -20.252 1.00 63.34 188 ARG A C 1
ATOM 1466 O O . ARG A 1 188 ? 8.876 -6.352 -19.323 1.00 63.34 188 ARG A O 1
ATOM 1473 N N . PRO A 1 189 ? 9.368 -7.838 -20.937 1.00 57.97 189 PRO A N 1
ATOM 1474 C CA . PRO A 1 189 ? 8.190 -8.676 -20.706 1.00 57.97 189 PRO A CA 1
ATOM 1475 C C . PRO A 1 189 ? 8.236 -9.447 -19.379 1.00 57.97 189 PRO A C 1
ATOM 1477 O O . PRO A 1 189 ? 7.255 -10.089 -19.009 1.00 57.97 189 PRO A O 1
ATOM 1480 N N . GLU A 1 190 ? 9.369 -9.434 -18.671 1.00 72.62 190 GLU A N 1
ATOM 1481 C CA . GLU A 1 190 ? 9.470 -10.092 -17.375 1.00 72.62 190 GLU A CA 1
ATOM 1482 C C . GLU A 1 190 ? 8.674 -9.354 -16.300 1.00 72.62 190 GLU A C 1
ATOM 1484 O O . GLU A 1 190 ? 8.745 -8.134 -16.160 1.00 72.62 190 GLU A O 1
ATOM 1489 N N . ILE A 1 191 ? 7.958 -10.130 -15.486 1.00 81.38 191 ILE A N 1
ATOM 1490 C CA . ILE A 1 191 ? 7.278 -9.616 -14.300 1.00 81.38 191 ILE A CA 1
ATOM 1491 C C . ILE A 1 191 ? 8.338 -9.044 -13.356 1.00 81.38 191 ILE A C 1
ATOM 1493 O O . ILE A 1 191 ? 9.220 -9.768 -12.888 1.00 81.38 191 ILE A O 1
ATOM 1497 N N . ALA A 1 192 ? 8.234 -7.747 -13.076 1.00 85.75 192 ALA A N 1
ATOM 1498 C CA . ALA A 1 192 ? 9.091 -7.067 -12.122 1.00 85.75 192 ALA A CA 1
ATOM 1499 C C . ALA A 1 192 ? 8.755 -7.485 -10.687 1.00 85.75 192 ALA A C 1
ATOM 1501 O O . ALA A 1 192 ? 7.631 -7.871 -10.353 1.00 85.75 192 ALA A O 1
ATOM 1502 N N . PHE A 1 193 ? 9.739 -7.385 -9.809 1.00 87.25 193 PHE A N 1
ATOM 1503 C CA . PHE A 1 193 ? 9.486 -7.482 -8.382 1.00 87.25 193 PHE A CA 1
ATOM 1504 C C . PHE A 1 193 ? 8.874 -6.165 -7.848 1.00 87.25 193 PHE A C 1
ATOM 1506 O O . PHE A 1 193 ? 9.101 -5.111 -8.449 1.00 87.25 193 PHE A O 1
ATOM 1513 N N . PRO A 1 194 ? 8.149 -6.205 -6.710 1.00 91.38 194 PRO A N 1
ATOM 1514 C CA . PRO A 1 194 ? 7.844 -7.398 -5.908 1.00 91.38 194 PRO A CA 1
ATOM 1515 C C . PRO A 1 194 ? 6.770 -8.316 -6.510 1.00 91.38 194 PRO A C 1
ATOM 1517 O O . PRO A 1 194 ? 6.657 -9.456 -6.073 1.00 91.38 194 PRO A O 1
ATOM 1520 N N . GLY A 1 195 ? 6.062 -7.894 -7.562 1.00 90.81 195 GLY A N 1
ATOM 1521 C CA . GLY A 1 195 ? 5.027 -8.691 -8.239 1.00 90.81 195 GLY A CA 1
ATOM 1522 C C . GLY A 1 195 ? 5.454 -10.080 -8.746 1.00 90.81 195 GLY A C 1
ATOM 1523 O O . GLY A 1 195 ? 4.602 -10.933 -8.969 1.00 90.81 195 GLY A O 1
ATOM 1524 N N . LYS A 1 196 ? 6.758 -10.340 -8.918 1.00 91.00 196 LYS A N 1
ATOM 1525 C CA . LYS A 1 196 ? 7.304 -11.663 -9.278 1.00 91.00 196 LYS A CA 1
ATOM 1526 C C . LYS A 1 196 ? 7.198 -12.698 -8.145 1.00 91.00 196 LYS A C 1
ATOM 1528 O O . LYS A 1 196 ? 7.276 -13.893 -8.423 1.00 91.00 196 LYS A O 1
ATOM 1533 N N . VAL A 1 197 ? 7.054 -12.268 -6.889 1.00 93.44 197 VAL A N 1
ATOM 1534 C CA . VAL A 1 197 ? 6.950 -13.176 -5.736 1.00 93.44 197 VAL A CA 1
ATOM 1535 C C . VAL A 1 197 ? 5.537 -13.776 -5.675 1.00 93.44 197 VAL A C 1
ATOM 1537 O O . VAL A 1 197 ? 4.564 -13.018 -5.721 1.00 93.44 197 VAL A O 1
ATOM 1540 N N . PRO A 1 198 ? 5.386 -15.114 -5.578 1.00 94.88 198 PRO A N 1
ATOM 1541 C CA . PRO A 1 198 ? 4.076 -15.751 -5.472 1.00 94.88 198 PRO A CA 1
ATOM 1542 C C . PRO A 1 198 ? 3.232 -15.167 -4.334 1.00 94.88 198 PRO A C 1
ATOM 1544 O O . PRO A 1 198 ? 3.742 -14.898 -3.256 1.00 94.88 198 PRO A O 1
ATOM 1547 N N . GLY A 1 199 ? 1.935 -14.969 -4.574 1.00 96.00 199 GLY A N 1
ATOM 1548 C CA . GLY A 1 199 ? 1.008 -14.418 -3.577 1.00 96.00 199 GLY A CA 1
ATOM 1549 C C . GLY A 1 199 ? 0.974 -12.887 -3.493 1.00 96.00 199 GLY A C 1
ATOM 1550 O O . GLY A 1 199 ? 0.069 -12.349 -2.860 1.00 96.00 199 GLY A O 1
ATOM 1551 N N . VAL A 1 200 ? 1.893 -12.168 -4.149 1.00 97.75 200 VAL A N 1
ATOM 1552 C CA . VAL A 1 200 ? 1.773 -10.712 -4.329 1.00 97.75 200 VAL A CA 1
ATOM 1553 C C . VAL A 1 200 ? 0.727 -10.421 -5.402 1.00 97.75 200 VAL A C 1
ATOM 1555 O O . VAL A 1 200 ? 0.843 -10.905 -6.527 1.00 97.75 200 VAL A O 1
ATOM 1558 N N . PHE A 1 201 ? -0.268 -9.591 -5.086 1.00 98.12 201 PHE A N 1
ATOM 1559 C CA . PHE A 1 201 ? -1.246 -9.147 -6.076 1.00 98.12 201 PHE A CA 1
ATOM 1560 C C . PHE A 1 201 ? -0.645 -8.081 -6.990 1.00 98.12 201 PHE A C 1
ATOM 1562 O O . PHE A 1 201 ? -0.263 -6.997 -6.540 1.00 98.12 201 PHE A O 1
ATOM 1569 N N . ARG A 1 202 ? -0.587 -8.378 -8.288 1.00 95.94 202 ARG A N 1
ATOM 1570 C CA . ARG A 1 202 ? -0.072 -7.475 -9.320 1.00 95.94 202 ARG A CA 1
ATOM 1571 C C . ARG A 1 202 ? -1.191 -6.584 -9.831 1.00 95.94 202 ARG A C 1
ATOM 1573 O O . ARG A 1 202 ? -2.166 -7.068 -10.413 1.00 95.94 202 ARG A O 1
ATOM 1580 N N . ILE A 1 203 ? -1.039 -5.282 -9.632 1.00 96.38 203 ILE A N 1
ATOM 1581 C CA . ILE A 1 203 ? -2.079 -4.300 -9.911 1.00 96.38 203 ILE A CA 1
ATOM 1582 C C . ILE A 1 203 ? -1.726 -3.472 -11.144 1.00 96.38 203 ILE A C 1
ATOM 1584 O O . ILE A 1 203 ? -0.752 -2.715 -11.170 1.00 96.38 203 ILE A O 1
ATOM 1588 N N . GLY A 1 204 ? -2.550 -3.626 -12.178 1.00 93.44 204 GLY A N 1
ATOM 1589 C CA . GLY A 1 204 ? -2.487 -2.847 -13.407 1.00 93.44 204 GLY A CA 1
ATOM 1590 C C . GLY A 1 204 ? -3.413 -1.634 -13.393 1.00 93.44 204 GLY A C 1
ATOM 1591 O O . GLY A 1 204 ? -4.385 -1.549 -12.643 1.00 93.44 204 GLY A O 1
ATOM 1592 N N . ALA A 1 205 ? -3.118 -0.695 -14.278 1.00 92.00 205 ALA A N 1
ATOM 1593 C CA . ALA A 1 205 ? -3.925 0.481 -14.533 1.00 92.00 205 ALA A CA 1
ATOM 1594 C C . ALA A 1 205 ? -5.034 0.183 -15.555 1.00 92.00 205 ALA A C 1
ATOM 1596 O O . ALA A 1 205 ? -4.814 -0.448 -16.588 1.00 92.00 205 ALA A O 1
ATOM 1597 N N . ALA A 1 206 ? -6.237 0.675 -15.282 1.00 91.44 206 ALA A N 1
ATOM 1598 C CA . ALA A 1 206 ? -7.368 0.684 -16.196 1.00 91.44 206 ALA A CA 1
ATOM 1599 C C . ALA A 1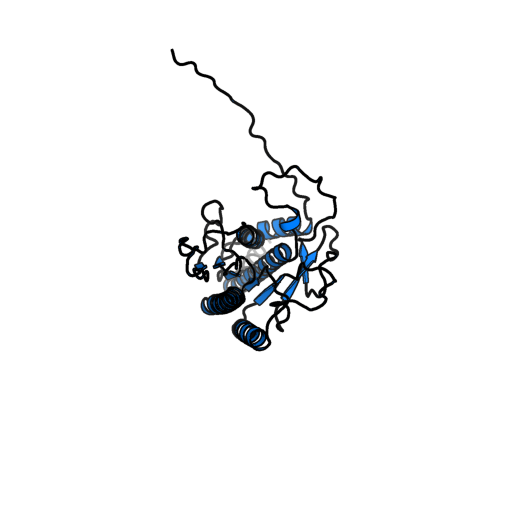 206 ? -7.642 2.110 -16.672 1.00 91.44 206 ALA A C 1
ATOM 1601 O O . ALA A 1 206 ? -7.635 3.062 -15.883 1.00 91.44 206 ALA A O 1
ATOM 1602 N N . ARG A 1 207 ? -7.936 2.242 -17.965 1.00 88.00 207 ARG A N 1
ATOM 1603 C CA . ARG A 1 207 ? -8.417 3.484 -18.574 1.00 88.00 207 ARG A CA 1
ATOM 1604 C C . ARG A 1 207 ? -9.867 3.751 -18.169 1.00 88.00 207 ARG A C 1
ATOM 1606 O O . ARG A 1 207 ? -10.573 2.868 -17.685 1.00 88.00 207 ARG A O 1
ATOM 1613 N N . SER A 1 208 ? -10.342 4.965 -18.436 1.00 83.62 208 SER A N 1
ATOM 1614 C CA . SER A 1 208 ? -11.714 5.416 -18.141 1.00 83.62 208 SER A CA 1
ATOM 1615 C C . SER A 1 208 ? -12.821 4.523 -18.724 1.00 83.62 208 SER A C 1
ATOM 1617 O O . SER A 1 208 ? -13.898 4.421 -18.146 1.00 83.62 208 SER A O 1
ATOM 1619 N N . ASN A 1 209 ? -12.553 3.821 -19.830 1.00 85.75 209 ASN A N 1
ATOM 1620 C CA . ASN A 1 209 ? -13.477 2.862 -20.446 1.00 85.75 209 ASN A CA 1
ATOM 1621 C C . ASN A 1 209 ? -13.455 1.455 -19.809 1.00 85.75 209 ASN A C 1
ATOM 1623 O O . ASN A 1 209 ? -14.055 0.532 -20.358 1.00 85.75 209 ASN A O 1
ATOM 1627 N N . GLY A 1 210 ? -12.729 1.269 -18.703 1.00 86.50 210 GLY A N 1
ATOM 1628 C CA . GLY A 1 210 ? -12.617 0.002 -17.978 1.00 86.50 210 GLY A CA 1
ATOM 1629 C C . GLY A 1 210 ? -11.681 -1.028 -18.615 1.00 86.50 210 GLY A C 1
ATOM 1630 O O . GLY A 1 210 ? -11.524 -2.119 -18.072 1.00 86.50 210 GLY A O 1
ATOM 1631 N N . LYS A 1 211 ? -11.041 -0.718 -19.750 1.00 90.56 211 LYS A N 1
ATOM 1632 C CA . LYS A 1 211 ? -10.026 -1.596 -20.346 1.00 90.56 211 LYS A CA 1
ATOM 1633 C C . LYS A 1 211 ? -8.677 -1.372 -19.678 1.00 90.56 211 LYS A C 1
ATOM 1635 O O . LYS A 1 211 ? -8.342 -0.237 -19.336 1.00 90.56 211 LYS A O 1
ATOM 1640 N N . ALA A 1 212 ? -7.880 -2.435 -19.595 1.00 89.06 212 ALA A N 1
ATOM 1641 C CA . ALA A 1 212 ? -6.478 -2.331 -19.218 1.00 89.06 212 ALA A CA 1
ATOM 1642 C C . ALA A 1 212 ? -5.763 -1.269 -20.072 1.00 89.06 212 ALA A C 1
ATOM 1644 O O . ALA A 1 212 ? -6.056 -1.079 -21.268 1.00 89.06 212 ALA A O 1
ATOM 1645 N N . ASP A 1 213 ? -4.875 -0.537 -19.413 1.00 87.00 213 ASP A N 1
ATOM 1646 C CA . ASP A 1 213 ? -3.938 0.359 -20.061 1.00 87.00 213 ASP A CA 1
ATOM 1647 C C . ASP A 1 213 ? -2.921 -0.435 -20.894 1.00 87.00 213 ASP A C 1
ATOM 1649 O O . ASP A 1 213 ? -2.667 -1.608 -20.624 1.00 87.00 213 ASP A O 1
ATOM 1653 N N . GLU A 1 214 ? -2.351 0.195 -21.919 1.00 82.44 214 GLU A N 1
ATOM 1654 C CA . GLU A 1 214 ? -1.400 -0.439 -22.841 1.00 82.44 214 GLU A CA 1
ATOM 1655 C C . GLU A 1 214 ? -0.175 -1.011 -22.113 1.00 82.44 214 GLU A C 1
ATOM 1657 O O . GLU A 1 214 ? 0.338 -2.062 -22.494 1.00 82.44 214 GLU A O 1
ATOM 1662 N N . PHE A 1 215 ? 0.243 -0.366 -21.020 1.00 79.00 215 PHE A N 1
ATOM 1663 C CA . PHE A 1 215 ? 1.379 -0.803 -20.209 1.00 79.00 215 PHE A CA 1
ATOM 1664 C C . PHE A 1 215 ? 1.010 -1.818 -19.120 1.00 79.00 215 PHE A C 1
ATOM 1666 O O . PHE A 1 215 ? 1.883 -2.355 -18.443 1.00 79.00 215 PHE A O 1
ATOM 1673 N N . SER A 1 216 ? -0.277 -2.123 -18.946 1.00 85.06 216 SER A N 1
ATOM 1674 C CA . SER A 1 216 ? -0.734 -3.073 -17.931 1.00 85.06 216 SER A CA 1
ATOM 1675 C C . SER A 1 216 ? -0.744 -4.497 -18.471 1.00 85.06 216 SER A C 1
ATOM 1677 O O . SER A 1 216 ? -1.781 -5.018 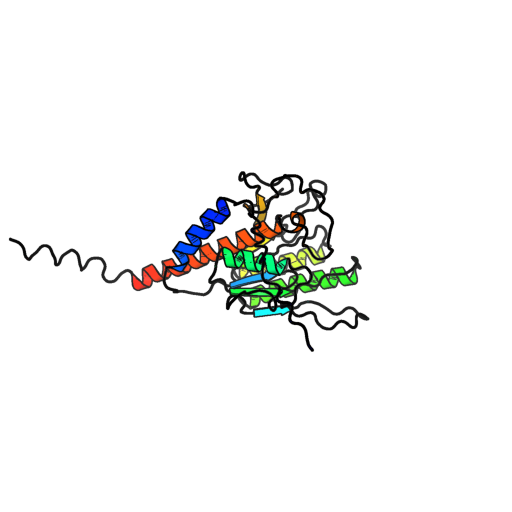-18.875 1.00 85.06 216 SER A O 1
ATOM 1679 N N . VAL A 1 217 ? 0.421 -5.143 -18.454 1.00 83.25 217 VAL A N 1
ATOM 1680 C CA . VAL A 1 217 ? 0.591 -6.548 -18.850 1.00 83.25 217 VAL A CA 1
ATOM 1681 C C . VAL A 1 217 ? 0.914 -7.415 -17.637 1.00 83.25 217 VAL A C 1
ATOM 1683 O O . VAL A 1 217 ? 1.695 -7.029 -16.773 1.00 83.25 217 VAL A O 1
ATOM 1686 N N . GLY A 1 218 ? 0.314 -8.607 -17.571 1.00 85.62 218 GLY A N 1
ATOM 1687 C CA . GLY A 1 218 ? 0.591 -9.569 -16.501 1.00 85.62 218 GLY A CA 1
ATOM 1688 C C . GLY A 1 218 ? 0.050 -9.156 -15.128 1.00 85.62 218 GLY A C 1
ATOM 1689 O O . GLY A 1 218 ? 0.636 -9.538 -14.118 1.00 85.62 218 GLY A O 1
ATOM 1690 N N . TYR A 1 219 ? -1.035 -8.378 -15.088 1.00 92.50 219 TYR A N 1
ATOM 1691 C CA . TYR A 1 219 ? -1.766 -8.059 -13.860 1.00 92.50 219 TYR A CA 1
ATOM 1692 C C . TYR A 1 219 ? -2.614 -9.243 -13.372 1.00 92.50 219 TYR A C 1
ATOM 1694 O O . TYR A 1 219 ? -3.056 -10.072 -14.167 1.00 92.50 219 TYR A O 1
ATOM 1702 N N . ASP A 1 220 ? -2.911 -9.257 -12.074 1.00 95.88 220 ASP A N 1
ATOM 1703 C CA . ASP A 1 220 ? -3.986 -10.062 -11.482 1.00 95.88 220 ASP A CA 1
ATOM 1704 C C . ASP A 1 220 ? -5.300 -9.271 -11.463 1.00 95.88 220 ASP A C 1
ATOM 1706 O O . ASP A 1 220 ? -6.362 -9.792 -11.803 1.00 95.88 220 ASP A O 1
ATOM 1710 N N . PHE A 1 221 ? -5.215 -7.976 -11.141 1.00 96.88 221 PHE A N 1
ATOM 1711 C CA . PHE A 1 221 ? -6.349 -7.056 -11.109 1.00 96.88 221 PHE A CA 1
ATOM 1712 C C . PHE A 1 221 ? -6.005 -5.722 -11.768 1.00 96.88 221 PHE A C 1
ATOM 1714 O O . PHE A 1 221 ? -4.846 -5.309 -11.790 1.00 96.88 221 PHE A O 1
ATOM 1721 N N . ILE A 1 222 ? -7.026 -5.020 -12.262 1.00 95.19 222 ILE A N 1
ATOM 1722 C CA . ILE A 1 222 ? -6.891 -3.658 -12.786 1.00 95.19 222 ILE A CA 1
ATOM 1723 C C . ILE A 1 222 ? -7.814 -2.695 -12.052 1.00 95.19 222 ILE A C 1
ATOM 1725 O O . ILE A 1 222 ? -8.951 -3.035 -11.732 1.00 95.19 222 ILE A O 1
ATOM 1729 N N . PHE A 1 223 ? -7.325 -1.479 -11.827 1.00 95.50 223 PHE A N 1
ATOM 1730 C CA . PHE A 1 223 ? -8.058 -0.402 -11.161 1.00 95.50 223 PHE A CA 1
ATOM 1731 C C . PHE A 1 223 ? -7.854 0.926 -11.889 1.00 95.50 223 PHE A C 1
ATOM 1733 O O . PHE A 1 223 ? -6.896 1.052 -12.653 1.00 95.50 223 PHE A O 1
ATOM 1740 N N . PRO A 1 224 ? -8.728 1.930 -11.678 1.00 93.44 224 PRO A N 1
ATOM 1741 C CA . PRO A 1 224 ? -8.512 3.277 -12.194 1.00 93.44 224 PRO A CA 1
ATOM 1742 C C . PRO A 1 224 ? -7.081 3.763 -11.981 1.00 93.44 224 PRO A C 1
ATOM 1744 O O . PRO A 1 224 ? -6.553 3.666 -10.878 1.00 93.44 224 PRO A O 1
ATOM 1747 N N . GLY A 1 225 ? -6.477 4.282 -13.046 1.00 87.88 225 GLY A N 1
ATOM 1748 C CA . GLY A 1 225 ? -5.100 4.773 -13.039 1.00 87.88 225 GLY A CA 1
ATOM 1749 C C . GLY A 1 225 ? -4.484 4.904 -14.429 1.00 87.88 225 GLY A C 1
ATOM 1750 O O . GLY A 1 225 ? -3.400 5.448 -14.546 1.00 87.88 225 GLY A O 1
ATOM 1751 N N . GLY A 1 226 ? -5.140 4.419 -15.489 1.00 81.62 226 GLY A N 1
ATOM 1752 C CA . GLY A 1 226 ? -4.642 4.568 -16.857 1.00 81.62 226 GLY A CA 1
ATOM 1753 C C . GLY A 1 226 ? -4.920 5.967 -17.391 1.00 81.62 226 GLY A C 1
ATOM 1754 O O . GLY A 1 226 ? -6.001 6.515 -17.150 1.00 81.62 226 GLY A O 1
ATOM 1755 N N . SER A 1 227 ? -3.983 6.526 -18.155 1.00 65.88 227 SER A N 1
ATOM 1756 C CA . SER A 1 227 ? -4.228 7.771 -18.869 1.00 65.88 227 SER A CA 1
ATOM 1757 C C . SER A 1 227 ? -5.257 7.518 -19.976 1.00 65.88 227 SER A C 1
ATOM 1759 O O . SER A 1 227 ? -5.114 6.660 -20.852 1.00 65.88 227 SER A O 1
ATOM 1761 N N . SER A 1 228 ? -6.356 8.273 -19.956 1.00 49.69 228 SER A N 1
ATOM 1762 C CA . SER A 1 228 ? -7.099 8.495 -21.193 1.00 49.69 228 SER A CA 1
ATOM 1763 C C . SER A 1 228 ? -6.122 9.260 -22.081 1.00 49.69 228 SER A C 1
ATOM 1765 O O . SER A 1 228 ? -5.807 10.393 -21.743 1.00 49.69 228 SER A O 1
ATOM 1767 N N . LYS A 1 229 ? -5.569 8.664 -23.146 1.00 42.97 229 LYS A N 1
ATOM 1768 C CA . LYS A 1 229 ? -4.778 9.417 -24.134 1.00 42.97 229 LYS A CA 1
ATOM 1769 C C . LYS A 1 229 ? -5.670 10.510 -24.745 1.00 42.97 229 LYS A C 1
ATOM 1771 O O . LYS A 1 229 ? -6.305 10.297 -25.771 1.00 42.97 229 LYS A O 1
ATOM 1776 N N . VAL A 1 230 ? -5.747 11.655 -24.083 1.00 34.06 230 VAL A N 1
ATOM 1777 C CA . VAL A 1 230 ? -5.923 12.963 -24.692 1.00 34.06 230 VAL A CA 1
ATOM 1778 C C . VAL A 1 230 ? -4.538 13.559 -24.567 1.00 34.06 230 VAL A C 1
ATOM 1780 O O . VAL A 1 230 ? -4.055 13.729 -23.453 1.00 34.06 230 VAL A O 1
ATOM 1783 N N . GLU A 1 231 ? -3.867 13.750 -25.700 1.00 32.25 231 GLU A N 1
ATOM 1784 C CA . GLU A 1 231 ? -2.571 14.419 -25.769 1.00 32.25 231 GLU A CA 1
ATOM 1785 C C . GLU A 1 231 ? -2.635 15.685 -24.910 1.00 32.25 231 GLU A C 1
ATOM 1787 O O . GLU A 1 231 ? -3.299 16.658 -25.275 1.00 32.25 231 GLU A O 1
ATOM 1792 N N . ALA A 1 232 ? -2.001 15.661 -23.735 1.00 33.06 232 ALA A N 1
ATOM 1793 C CA . ALA A 1 232 ? -1.848 16.870 -22.955 1.00 33.06 232 ALA A CA 1
ATOM 1794 C C . ALA A 1 232 ? -1.066 17.846 -23.848 1.00 33.06 232 ALA A C 1
ATOM 1796 O O . ALA A 1 232 ? -0.015 17.464 -24.383 1.00 33.06 232 ALA A O 1
ATOM 1797 N N . PRO A 1 233 ? -1.550 19.085 -24.069 1.00 29.80 233 PRO A N 1
ATOM 1798 C CA . PRO A 1 233 ? -0.738 20.087 -24.735 1.00 29.80 233 PRO A CA 1
ATOM 1799 C C . PRO A 1 233 ? 0.586 20.136 -23.984 1.00 29.80 233 PRO A C 1
ATOM 1801 O O . PRO A 1 233 ? 0.574 20.213 -22.755 1.00 29.80 233 PRO A O 1
ATOM 1804 N N . LYS A 1 234 ? 1.713 20.054 -24.699 1.00 37.34 234 LYS A N 1
ATOM 1805 C CA . LYS A 1 234 ? 3.046 20.273 -24.125 1.00 37.34 234 LYS A CA 1
ATOM 1806 C C . LYS A 1 234 ? 3.069 21.675 -23.507 1.00 37.34 234 LYS A C 1
ATOM 1808 O O . LYS A 1 234 ? 3.364 22.658 -24.180 1.00 37.34 234 LYS A O 1
ATOM 1813 N N . GLY A 1 235 ? 2.658 21.757 -22.249 1.00 37.59 235 GLY A N 1
ATOM 1814 C CA . GLY A 1 235 ? 2.473 22.978 -21.493 1.00 37.59 235 GLY A CA 1
ATOM 1815 C C . GLY A 1 235 ? 3.778 23.350 -20.820 1.00 37.59 235 GLY A C 1
ATOM 1816 O O . GLY A 1 235 ? 4.284 22.623 -19.976 1.00 37.59 235 GLY A O 1
ATOM 1817 N N . THR A 1 236 ? 4.315 24.480 -21.265 1.00 35.94 236 THR A N 1
ATOM 1818 C CA . THR A 1 236 ? 5.303 25.362 -20.632 1.00 35.94 236 THR A CA 1
ATOM 1819 C C . THR A 1 236 ? 5.544 25.090 -19.139 1.00 35.94 236 THR A C 1
ATOM 1821 O O . THR A 1 236 ? 4.858 25.641 -18.278 1.00 35.94 236 THR A O 1
ATOM 1824 N N . GLY A 1 237 ? 6.528 24.241 -18.839 1.00 33.66 237 GLY A N 1
ATOM 1825 C CA . GLY A 1 237 ? 6.846 23.819 -17.478 1.00 33.66 237 GLY A CA 1
ATOM 1826 C C . GLY A 1 237 ? 7.314 24.969 -16.587 1.00 33.66 237 GLY A C 1
ATOM 1827 O O . GLY A 1 237 ? 8.313 25.631 -16.874 1.00 33.66 237 GLY A O 1
ATOM 1828 N N . ARG A 1 238 ? 6.622 25.153 -15.460 1.00 32.56 238 ARG A N 1
ATOM 1829 C CA . ARG A 1 238 ? 7.292 25.494 -14.203 1.00 32.56 238 ARG A CA 1
ATOM 1830 C C . ARG A 1 238 ? 7.759 24.180 -13.582 1.00 32.56 238 ARG A C 1
ATOM 1832 O O . ARG A 1 238 ? 7.049 23.186 -13.648 1.00 32.56 238 ARG A O 1
ATOM 1839 N N . TYR A 1 239 ? 8.960 24.186 -13.019 1.00 39.41 239 TYR A N 1
ATOM 1840 C CA . TYR A 1 239 ? 9.671 23.005 -12.515 1.00 39.41 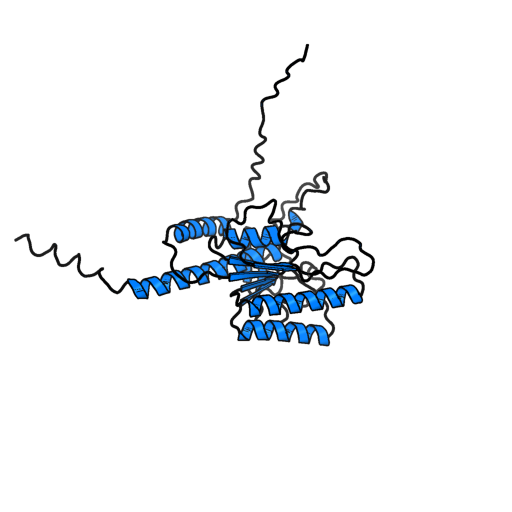239 TYR A CA 1
ATOM 1841 C C . TYR A 1 239 ? 8.966 22.308 -11.325 1.00 39.41 239 TYR A C 1
ATOM 1843 O O . TYR A 1 239 ? 9.371 21.217 -10.941 1.00 39.41 239 TYR A O 1
ATOM 1851 N N . ASP A 1 240 ? 7.904 22.918 -10.784 1.00 41.03 240 ASP A N 1
ATOM 1852 C CA . ASP A 1 240 ? 7.216 22.500 -9.555 1.00 41.03 240 ASP A CA 1
ATOM 1853 C C . ASP A 1 240 ? 5.845 21.832 -9.787 1.00 41.03 240 ASP A C 1
ATOM 1855 O O . ASP A 1 240 ? 5.201 21.435 -8.818 1.00 41.03 240 ASP A O 1
ATOM 1859 N N . ASP A 1 241 ? 5.372 21.708 -11.035 1.00 40.53 241 ASP A N 1
ATOM 1860 C CA . ASP A 1 241 ? 4.109 21.008 -11.312 1.00 40.53 241 ASP A CA 1
ATOM 1861 C C . ASP A 1 241 ? 4.380 19.511 -11.554 1.00 40.53 241 ASP A C 1
ATOM 1863 O O . ASP A 1 241 ? 5.107 19.168 -12.497 1.00 40.53 241 ASP A O 1
ATOM 1867 N N . PRO A 1 242 ? 3.825 18.591 -10.739 1.00 41.19 242 PRO A N 1
ATOM 1868 C CA . PRO A 1 242 ? 3.982 17.164 -10.975 1.00 41.19 242 PRO A CA 1
ATOM 1869 C C . PRO A 1 242 ? 3.363 16.816 -12.330 1.00 41.19 242 PRO A C 1
ATOM 1871 O O . PRO A 1 242 ? 2.193 17.102 -12.582 1.00 41.19 242 PRO A O 1
ATOM 1874 N N . ASN A 1 243 ? 4.158 16.204 -13.213 1.00 42.00 243 ASN A N 1
ATOM 1875 C CA . ASN A 1 243 ? 3.705 15.795 -14.538 1.00 42.00 243 ASN A CA 1
ATOM 1876 C C . ASN A 1 243 ? 2.431 14.927 -14.397 1.00 42.00 243 ASN A C 1
ATOM 1878 O O . ASN A 1 243 ? 2.517 13.840 -13.821 1.00 42.00 243 ASN A O 1
ATOM 1882 N N . PRO A 1 244 ? 1.264 15.352 -14.918 1.00 40.25 244 PRO A N 1
ATOM 1883 C CA . PRO A 1 244 ? 0.007 14.615 -14.774 1.00 40.25 244 PRO A CA 1
ATOM 1884 C C . PRO A 1 244 ? 0.070 13.184 -15.331 1.00 40.25 244 PRO A C 1
ATOM 1886 O O . PRO A 1 244 ? -0.622 12.295 -14.837 1.00 40.25 244 PRO A O 1
ATOM 1889 N N . GLU A 1 245 ? 0.932 12.940 -16.326 1.00 40.06 245 GLU A N 1
ATOM 1890 C CA . GLU A 1 245 ? 1.200 11.601 -16.870 1.00 40.06 245 GLU A CA 1
ATOM 1891 C C . GLU A 1 245 ? 2.044 10.734 -15.925 1.00 40.06 245 GLU A C 1
ATOM 1893 O O . GLU A 1 245 ? 1.886 9.520 -15.910 1.00 40.06 245 GLU A O 1
ATOM 1898 N N . MET A 1 246 ? 2.899 11.343 -15.097 1.00 43.31 246 MET A N 1
ATOM 1899 C CA . MET A 1 246 ? 3.690 10.654 -14.066 1.00 43.31 246 MET A CA 1
ATOM 1900 C C . MET A 1 246 ? 2.840 10.291 -12.834 1.00 43.31 246 MET A C 1
ATOM 1902 O O . MET A 1 246 ? 3.221 9.443 -12.032 1.00 43.31 246 MET A O 1
ATOM 1906 N N . VAL A 1 247 ? 1.672 10.926 -12.695 1.00 51.72 247 VAL A N 1
ATOM 1907 C CA . VAL A 1 247 ? 0.733 10.774 -11.575 1.00 51.72 247 VAL A CA 1
ATOM 1908 C C . VAL A 1 247 ? -0.285 9.644 -11.805 1.00 51.72 247 VAL A C 1
ATOM 1910 O O . VAL A 1 247 ? -0.776 9.042 -10.847 1.00 51.72 247 VAL A O 1
ATOM 1913 N N . MET A 1 248 ? -0.593 9.318 -13.064 1.00 69.75 248 MET A N 1
ATOM 1914 C CA . MET A 1 248 ? -1.544 8.268 -13.438 1.00 69.75 248 MET A CA 1
ATOM 1915 C C . MET A 1 248 ? -0.805 7.035 -13.972 1.00 69.75 248 MET A C 1
ATOM 1917 O O . MET A 1 248 ? -0.145 7.090 -15.002 1.00 69.75 248 MET A O 1
ATOM 1921 N N . GLY A 1 249 ? -0.926 5.907 -13.270 1.00 85.50 249 GLY A N 1
ATOM 1922 C CA . GLY A 1 249 ? -0.372 4.628 -13.706 1.00 85.50 249 GLY A CA 1
ATOM 1923 C C . GLY A 1 249 ? -0.704 3.485 -12.750 1.00 85.50 249 GLY A C 1
ATOM 1924 O O . GLY A 1 249 ? -1.607 3.582 -11.911 1.00 85.50 249 GLY A O 1
ATOM 1925 N N . SER A 1 250 ? 0.047 2.388 -12.856 1.00 90.38 250 SER A N 1
ATOM 1926 C CA . SER A 1 250 ? -0.089 1.213 -11.985 1.00 90.38 250 SER A CA 1
ATOM 1927 C C . SER A 1 250 ? 0.131 1.549 -10.503 1.00 90.38 250 SER A C 1
ATOM 1929 O O . SER A 1 250 ? -0.519 0.951 -9.649 1.00 90.38 250 SER A O 1
ATOM 1931 N N . SER A 1 251 ? 0.965 2.545 -10.178 1.00 91.50 251 SER A N 1
ATOM 1932 C CA . SER A 1 251 ? 1.125 3.077 -8.815 1.00 91.50 251 SER A CA 1
ATOM 1933 C C . SER A 1 251 ? -0.202 3.575 -8.236 1.00 91.50 251 SER A C 1
ATOM 1935 O O . SER A 1 251 ? -0.629 3.110 -7.178 1.00 91.50 251 SER A O 1
ATOM 1937 N N . PHE A 1 252 ? -0.904 4.461 -8.953 1.00 92.94 252 PHE A N 1
ATOM 1938 C CA . PHE A 1 252 ? -2.202 4.984 -8.519 1.00 92.94 252 PHE A CA 1
ATOM 1939 C C . PHE A 1 252 ? -3.248 3.867 -8.423 1.00 92.94 252 PHE A C 1
ATOM 1941 O O . PHE A 1 252 ? -3.952 3.763 -7.419 1.00 92.94 252 PHE A O 1
ATOM 1948 N N . ALA A 1 253 ? -3.286 2.968 -9.411 1.00 94.94 253 ALA A N 1
ATOM 1949 C CA . ALA A 1 253 ? -4.161 1.798 -9.386 1.00 94.94 253 ALA A CA 1
ATOM 1950 C C . ALA A 1 253 ? -3.896 0.891 -8.168 1.00 94.94 253 ALA A C 1
ATOM 1952 O O . ALA A 1 253 ? -4.840 0.389 -7.558 1.00 94.94 253 ALA A O 1
ATOM 1953 N N . THR A 1 254 ? -2.633 0.734 -7.761 1.00 97.31 254 THR A N 1
ATOM 1954 C CA . THR A 1 254 ? -2.235 -0.015 -6.555 1.00 97.31 254 THR A CA 1
ATOM 1955 C C . THR A 1 254 ? -2.767 0.651 -5.292 1.00 97.31 254 THR A C 1
ATOM 1957 O O . THR A 1 254 ? -3.324 -0.029 -4.436 1.00 97.31 254 THR A O 1
ATOM 1960 N N . ALA A 1 255 ? -2.689 1.980 -5.186 1.00 97.50 255 ALA A N 1
ATOM 1961 C CA . ALA A 1 255 ? -3.272 2.706 -4.059 1.00 97.50 255 ALA A CA 1
ATOM 1962 C C . ALA A 1 255 ? -4.806 2.590 -4.015 1.00 97.50 255 ALA A C 1
ATOM 1964 O O . ALA A 1 255 ? -5.381 2.411 -2.939 1.00 97.50 255 ALA A O 1
ATOM 1965 N N . VAL A 1 256 ? -5.475 2.631 -5.173 1.00 97.81 256 VAL A N 1
ATOM 1966 C CA . VAL A 1 256 ? -6.922 2.381 -5.275 1.00 97.81 256 VAL A CA 1
ATOM 1967 C C . VAL A 1 256 ? -7.264 0.963 -4.806 1.00 97.81 256 VAL A C 1
ATOM 1969 O O . VAL A 1 256 ? -8.182 0.793 -4.003 1.00 97.81 256 VAL A O 1
ATOM 1972 N N . ALA A 1 257 ? -6.506 -0.043 -5.248 1.00 98.50 257 ALA A N 1
ATOM 1973 C CA . ALA A 1 257 ? -6.684 -1.435 -4.842 1.00 98.50 257 ALA A CA 1
ATOM 1974 C C . ALA A 1 257 ? -6.484 -1.625 -3.331 1.00 98.50 257 ALA A C 1
ATOM 1976 O O . ALA A 1 257 ? -7.320 -2.240 -2.671 1.00 98.50 257 ALA A O 1
ATOM 1977 N N . SER A 1 258 ? -5.422 -1.043 -2.769 1.00 98.75 258 SER A N 1
ATOM 1978 C CA . SER A 1 258 ? -5.129 -1.067 -1.331 1.00 98.75 258 SER A CA 1
ATOM 1979 C 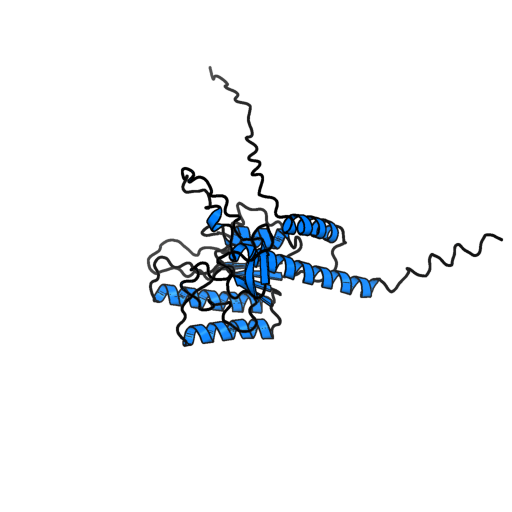C . SER A 1 258 ? -6.238 -0.399 -0.516 1.00 98.75 258 SER A C 1
ATOM 1981 O O . SER A 1 258 ? -6.655 -0.922 0.516 1.00 98.75 258 SER A O 1
ATOM 1983 N N . GLY A 1 259 ? -6.764 0.731 -0.994 1.00 98.44 259 GLY A N 1
ATOM 1984 C CA . GLY A 1 259 ? -7.900 1.413 -0.380 1.00 98.44 259 GLY A CA 1
ATOM 1985 C C . GLY A 1 259 ? -9.189 0.590 -0.421 1.00 98.44 259 GLY A C 1
ATOM 1986 O O . GLY A 1 259 ? -9.897 0.519 0.582 1.00 98.44 259 GLY A O 1
ATOM 1987 N N . LEU A 1 260 ? -9.475 -0.081 -1.541 1.00 98.50 260 LEU A N 1
ATOM 1988 C CA . LEU A 1 260 ? -10.620 -0.987 -1.648 1.00 98.50 260 LEU A CA 1
ATOM 1989 C C . LEU A 1 260 ? -10.468 -2.205 -0.731 1.00 98.50 260 LEU A C 1
ATOM 1991 O O . LEU A 1 260 ? -11.415 -2.556 -0.035 1.00 98.50 260 LEU A O 1
ATOM 1995 N N . ALA A 1 261 ? -9.294 -2.837 -0.703 1.00 98.44 261 ALA A N 1
ATOM 1996 C CA . ALA A 1 261 ? -9.025 -3.961 0.190 1.00 98.44 261 ALA A CA 1
ATOM 1997 C C . ALA A 1 261 ? -9.224 -3.552 1.658 1.00 98.44 261 ALA A C 1
ATOM 1999 O O . ALA A 1 261 ? -9.869 -4.271 2.419 1.00 98.44 261 ALA A O 1
ATOM 2000 N N . ALA A 1 262 ? -8.755 -2.358 2.035 1.00 98.12 262 ALA A N 1
ATOM 2001 C CA . ALA A 1 262 ? -8.976 -1.813 3.368 1.00 98.12 262 ALA A CA 1
ATOM 2002 C C . ALA A 1 262 ? -10.464 -1.560 3.658 1.00 98.12 262 ALA A C 1
ATOM 2004 O O . ALA A 1 262 ? -10.932 -1.876 4.749 1.00 98.12 262 ALA A O 1
ATOM 2005 N N . LEU A 1 263 ? -11.218 -1.044 2.682 1.00 96.88 263 LEU A N 1
ATOM 2006 C CA . LEU A 1 263 ? -12.658 -0.836 2.815 1.00 96.88 263 LEU A CA 1
ATOM 2007 C C . LEU A 1 263 ? -13.417 -2.159 2.977 1.00 96.88 263 LEU A C 1
ATOM 2009 O O . LEU A 1 263 ? -14.318 -2.237 3.803 1.00 96.88 263 LEU A O 1
ATOM 2013 N N . ILE A 1 264 ? -13.043 -3.205 2.233 1.00 96.62 264 ILE A N 1
ATOM 2014 C CA . ILE A 1 264 ? -13.639 -4.541 2.366 1.00 96.62 264 ILE A CA 1
ATOM 2015 C C . ILE A 1 264 ? -13.394 -5.089 3.774 1.00 96.62 264 ILE A C 1
ATOM 2017 O O . ILE A 1 264 ? -14.346 -5.512 4.425 1.00 96.62 264 ILE A O 1
ATOM 2021 N N . LEU A 1 265 ? -12.153 -5.030 4.270 1.00 95.38 265 LEU A N 1
ATOM 2022 C CA . LEU A 1 265 ? -11.826 -5.446 5.639 1.00 95.38 265 LEU A CA 1
ATOM 2023 C C . LEU A 1 265 ? -12.612 -4.638 6.677 1.00 95.38 265 LEU A C 1
ATOM 2025 O O . LEU A 1 265 ? -13.127 -5.204 7.634 1.00 95.38 265 LEU A O 1
ATOM 2029 N N . HIS A 1 266 ? -12.762 -3.330 6.463 1.00 93.38 266 HIS A N 1
ATOM 2030 C CA . HIS A 1 266 ? -13.561 -2.484 7.344 1.00 93.38 266 HIS A CA 1
ATOM 2031 C C . HIS A 1 266 ? -15.039 -2.895 7.351 1.00 93.38 266 HIS A C 1
ATOM 2033 O O . HIS A 1 266 ? -15.646 -2.947 8.415 1.00 93.38 266 HIS A O 1
ATOM 2039 N N . CYS A 1 267 ? -15.615 -3.226 6.193 1.00 92.56 267 CYS A N 1
ATOM 2040 C CA . CYS A 1 267 ? -16.985 -3.728 6.104 1.00 92.56 267 CYS A CA 1
ATOM 2041 C C . CYS A 1 267 ? -17.162 -5.078 6.813 1.00 92.56 267 CYS A C 1
ATOM 2043 O O . CYS A 1 267 ? -18.196 -5.277 7.440 1.00 92.56 267 CYS A O 1
ATOM 2045 N N . VAL A 1 268 ? -16.178 -5.982 6.743 1.00 90.88 268 VAL A N 1
ATOM 2046 C CA . VAL A 1 268 ? -16.218 -7.259 7.483 1.00 90.88 268 VAL A CA 1
ATOM 2047 C C . VAL A 1 268 ? -16.274 -7.003 8.988 1.00 90.88 268 VAL A C 1
ATOM 2049 O O . VAL A 1 268 ? -17.169 -7.513 9.650 1.00 90.88 268 VAL A O 1
ATOM 2052 N N . GLU A 1 269 ? -15.406 -6.131 9.505 1.00 87.56 269 GLU A N 1
ATOM 2053 C CA . GLU A 1 269 ? -15.402 -5.760 10.929 1.00 87.56 269 GLU A CA 1
ATOM 2054 C C . GLU A 1 269 ? -16.738 -5.117 11.361 1.00 87.56 269 GLU A C 1
ATOM 2056 O O . GLU A 1 269 ? -17.199 -5.341 12.476 1.00 87.56 269 GLU A O 1
ATOM 2061 N N . LEU A 1 270 ? -17.403 -4.358 10.479 1.00 85.56 270 LEU A N 1
ATOM 2062 C CA . LEU A 1 270 ? -18.743 -3.816 10.746 1.00 85.56 270 LEU A CA 1
ATOM 2063 C C . LEU A 1 270 ? -19.835 -4.902 10.773 1.00 85.56 270 LEU A C 1
ATOM 2065 O O . LEU A 1 270 ? -20.769 -4.793 11.567 1.00 85.56 270 LEU A O 1
ATOM 2069 N N . CYS A 1 271 ? -19.742 -5.924 9.916 1.00 82.00 271 CYS A N 1
ATOM 2070 C CA . CYS A 1 271 ? -20.699 -7.033 9.872 1.00 82.00 271 CYS A CA 1
ATOM 2071 C C . CYS A 1 271 ? -20.576 -7.957 11.088 1.00 82.00 271 CYS A C 1
ATOM 2073 O O . CYS A 1 271 ? -21.600 -8.296 11.674 1.00 82.00 271 CYS A O 1
ATOM 2075 N N . ASP A 1 272 ? -19.353 -8.298 11.507 1.00 76.12 272 ASP A N 1
ATOM 2076 C CA . ASP A 1 272 ? -19.110 -9.173 12.667 1.00 76.12 272 ASP A CA 1
ATOM 2077 C C . ASP A 1 272 ? -19.738 -8.599 13.957 1.00 76.12 272 ASP A C 1
ATOM 2079 O O . ASP A 1 272 ? -20.208 -9.327 14.830 1.00 76.12 272 ASP A O 1
ATOM 2083 N N . LEU A 1 273 ? -19.837 -7.271 14.051 1.00 63.19 273 LEU A N 1
ATOM 2084 C CA . LEU A 1 273 ? -20.491 -6.579 15.168 1.00 63.19 273 LEU A CA 1
ATOM 2085 C C . LEU A 1 273 ? -22.013 -6.558 15.049 1.00 63.19 273 LEU A C 1
ATOM 2087 O O . LEU A 1 273 ? -22.714 -6.518 16.060 1.00 63.19 273 LEU A O 1
ATOM 2091 N N . GLY A 1 274 ? -22.533 -6.592 13.822 1.00 58.34 274 GLY A N 1
ATOM 2092 C CA . GLY A 1 274 ? -23.955 -6.796 13.573 1.00 58.34 274 GLY A CA 1
ATOM 2093 C C . GLY A 1 274 ? -24.444 -8.123 14.151 1.00 58.34 274 GLY A C 1
ATOM 2094 O O . GLY A 1 274 ? -25.554 -8.171 14.668 1.00 58.34 274 GLY A O 1
ATOM 2095 N N . ASP A 1 275 ? -23.602 -9.156 14.162 1.00 58.03 275 ASP A N 1
ATOM 2096 C CA . ASP A 1 275 ? -23.942 -10.466 14.722 1.00 58.03 275 ASP A CA 1
ATOM 2097 C C . ASP A 1 275 ? -23.806 -10.514 16.257 1.00 58.03 275 ASP A C 1
ATOM 2099 O O . ASP A 1 275 ? -24.637 -11.136 16.925 1.00 58.03 275 ASP A O 1
ATOM 2103 N N . GLU A 1 276 ? -22.828 -9.810 16.847 1.00 53.66 276 GLU A N 1
ATOM 2104 C CA . GLU A 1 276 ? -22.691 -9.703 18.314 1.00 53.66 276 GLU A CA 1
ATOM 2105 C C . GLU A 1 276 ? -23.815 -8.880 18.971 1.00 53.66 276 GLU A C 1
ATOM 2107 O O . GLU A 1 276 ? -24.200 -9.164 20.108 1.00 53.66 276 GLU A O 1
ATOM 2112 N N . TYR A 1 277 ? -24.377 -7.892 18.263 1.00 52.59 277 TYR A N 1
ATOM 2113 C CA . TYR A 1 277 ? -25.426 -7.006 18.789 1.00 52.59 277 TYR A CA 1
ATOM 2114 C C . TYR A 1 277 ? -26.816 -7.195 18.145 1.00 52.59 277 TYR A C 1
ATOM 2116 O O . TYR A 1 277 ? -27.781 -6.591 18.611 1.00 52.59 277 TYR A O 1
ATOM 2124 N N . GLY A 1 278 ? -26.956 -8.017 17.097 1.00 49.31 278 GLY A N 1
ATOM 2125 C CA . GLY A 1 278 ? -28.169 -8.120 16.268 1.00 49.31 278 GLY A CA 1
ATOM 2126 C C . GLY A 1 278 ? -29.106 -9.297 16.547 1.00 49.31 278 GLY A C 1
ATOM 2127 O O . GLY A 1 278 ? -30.161 -9.371 15.924 1.00 49.31 278 GLY A O 1
ATOM 2128 N N . ASN A 1 279 ? -28.791 -10.179 17.501 1.00 46.00 279 ASN A N 1
ATOM 2129 C CA . ASN A 1 279 ? -29.707 -11.250 17.933 1.00 46.00 279 ASN A CA 1
ATOM 2130 C C . ASN A 1 279 ? -30.628 -10.861 19.110 1.00 46.00 279 ASN A C 1
ATOM 2132 O O . ASN A 1 279 ? -31.323 -11.713 19.664 1.00 46.00 279 ASN A O 1
ATOM 2136 N N . GLY A 1 280 ? -30.662 -9.583 19.494 1.00 46.31 280 GLY A N 1
ATOM 2137 C CA . GLY A 1 280 ? -31.619 -9.042 20.458 1.00 46.31 280 GLY A CA 1
ATOM 2138 C C . GLY A 1 280 ? -32.508 -7.980 19.814 1.00 46.31 280 GLY A C 1
ATOM 2139 O O . GLY A 1 280 ? -32.018 -6.935 19.409 1.00 46.31 280 GLY A O 1
ATOM 2140 N N . ASP A 1 281 ? -33.816 -8.230 19.779 1.00 44.97 281 ASP A N 1
ATOM 2141 C CA . ASP A 1 281 ? -34.870 -7.210 19.643 1.00 44.97 281 ASP A CA 1
ATOM 2142 C C . ASP A 1 281 ? -35.195 -6.605 18.262 1.00 44.97 281 ASP A C 1
ATOM 2144 O O . ASP A 1 281 ? -35.549 -5.429 18.165 1.00 44.97 281 ASP A O 1
ATOM 2148 N N . TRP A 1 282 ? -35.266 -7.426 17.208 1.00 43.34 282 TRP A N 1
ATOM 2149 C CA . TRP A 1 282 ? -36.076 -7.074 16.021 1.00 43.34 282 TRP A CA 1
ATOM 2150 C C . TRP A 1 282 ? -37.419 -7.822 15.921 1.00 43.34 282 TRP A C 1
ATOM 2152 O O . TRP A 1 282 ? -38.332 -7.327 15.266 1.00 43.34 282 TRP A O 1
ATOM 2162 N N . GLU A 1 283 ? -37.614 -8.945 16.626 1.00 39.09 283 GLU A N 1
ATOM 2163 C CA . GLU A 1 283 ? -38.878 -9.714 16.574 1.00 39.09 283 GLU A CA 1
ATOM 2164 C C . GLU A 1 283 ? -39.926 -9.325 17.638 1.00 39.09 283 GLU A C 1
ATOM 2166 O O . GLU A 1 283 ? -41.090 -9.719 17.551 1.00 39.09 283 GLU A O 1
ATOM 2171 N N . SER A 1 284 ? -39.576 -8.521 18.643 1.00 38.94 284 SER A N 1
ATOM 2172 C CA . SER A 1 284 ? -40.458 -8.240 19.790 1.00 38.94 284 SER A CA 1
ATOM 2173 C C . SER A 1 284 ? -41.383 -7.020 19.608 1.00 38.94 284 SER A C 1
ATOM 2175 O O . SER A 1 284 ? -42.298 -6.817 20.414 1.00 38.94 284 SER A O 1
ATOM 2177 N N . SER A 1 285 ? -41.224 -6.231 18.538 1.00 37.34 285 SER A N 1
ATOM 2178 C CA . SER A 1 285 ? -42.006 -5.002 18.308 1.00 37.34 285 SER A CA 1
ATOM 2179 C C . SER A 1 285 ? -43.205 -5.163 17.357 1.00 37.34 285 SER A C 1
ATOM 2181 O O . SER A 1 285 ? -44.160 -4.393 17.475 1.00 37.34 285 SER A O 1
ATOM 2183 N N . GLU A 1 286 ? -43.262 -6.202 16.513 1.00 40.44 286 GLU A N 1
ATOM 2184 C CA . GLU A 1 286 ? -44.419 -6.432 15.623 1.00 40.44 286 GLU A CA 1
ATOM 2185 C C . GLU A 1 286 ? -45.537 -7.297 16.236 1.00 40.44 286 GLU A C 1
ATOM 2187 O O . GLU A 1 286 ? -46.687 -7.227 15.796 1.00 40.44 286 GLU A O 1
ATOM 2192 N N . HIS A 1 287 ? -45.269 -8.070 17.295 1.00 37.47 287 HIS A N 1
ATOM 2193 C CA . HIS A 1 287 ? -46.296 -8.911 17.937 1.00 37.47 287 HIS A CA 1
ATOM 2194 C C . HIS A 1 287 ? -47.107 -8.220 19.045 1.00 37.47 287 HIS A C 1
ATOM 2196 O O . HIS A 1 287 ? -48.159 -8.724 19.435 1.00 37.47 287 HIS A O 1
ATOM 2202 N N . ARG A 1 288 ? -46.709 -7.026 19.509 1.00 37.19 288 ARG A N 1
ATOM 2203 C CA . ARG A 1 288 ? -47.484 -6.264 20.513 1.00 37.19 288 ARG A CA 1
ATOM 2204 C C . ARG A 1 288 ? -48.531 -5.309 19.942 1.00 37.19 288 ARG A C 1
ATOM 2206 O O . ARG A 1 288 ? -49.368 -4.837 20.706 1.00 37.19 288 ARG A O 1
ATOM 2213 N N . GLN A 1 289 ? -48.548 -5.055 18.632 1.00 40.53 289 GLN A N 1
ATOM 2214 C CA . GLN A 1 289 ? -49.554 -4.172 18.018 1.00 40.53 289 GLN A CA 1
ATOM 2215 C C . GLN A 1 289 ? -50.781 -4.897 17.442 1.00 40.53 289 GLN A C 1
ATOM 2217 O O . GLN A 1 289 ? -51.747 -4.235 17.075 1.00 40.53 289 GLN A O 1
ATOM 2222 N N . ARG A 1 290 ? -50.815 -6.238 17.415 1.00 41.88 290 ARG A N 1
ATOM 2223 C CA . ARG A 1 290 ? -51.949 -6.998 16.845 1.00 41.88 290 ARG A CA 1
ATOM 2224 C C . ARG A 1 290 ? -52.987 -7.514 17.851 1.00 41.88 290 ARG A C 1
ATOM 2226 O O . ARG A 1 290 ? -53.952 -8.137 17.429 1.00 41.88 290 ARG A O 1
ATOM 2233 N N . HIS A 1 291 ? -52.852 -7.222 19.148 1.00 43.56 291 HIS A N 1
ATOM 2234 C CA . HIS A 1 291 ? -53.783 -7.722 20.178 1.00 43.56 291 HIS A CA 1
ATOM 2235 C C . HIS A 1 291 ? -54.627 -6.660 20.906 1.00 43.56 291 HIS A C 1
ATOM 2237 O O . HIS A 1 291 ? -55.281 -6.995 21.883 1.00 43.56 291 HIS A O 1
ATOM 2243 N N . ASN A 1 292 ? -54.691 -5.416 20.413 1.00 44.38 292 ASN A N 1
ATOM 2244 C CA . ASN A 1 292 ? -55.537 -4.358 21.002 1.00 44.38 292 ASN A CA 1
ATOM 2245 C C . ASN A 1 292 ? -56.571 -3.742 20.034 1.00 44.38 292 ASN A C 1
ATOM 2247 O O . ASN A 1 292 ? -57.024 -2.617 20.240 1.00 44.38 292 ASN A O 1
ATOM 2251 N N . CYS A 1 293 ? -56.982 -4.464 18.990 1.00 44.41 293 CYS A N 1
ATOM 2252 C CA . CYS A 1 293 ? -58.135 -4.079 18.169 1.00 44.41 293 CYS A CA 1
ATOM 2253 C C . CYS A 1 293 ? -58.899 -5.311 17.678 1.00 44.41 293 CYS A C 1
ATOM 2255 O O . CYS A 1 293 ? -58.645 -5.782 16.573 1.00 44.41 293 CYS A O 1
ATOM 2257 N N . SER A 1 294 ? -59.812 -5.802 18.522 1.00 37.88 294 SER A N 1
ATOM 2258 C CA . SER A 1 294 ? -61.132 -6.378 18.190 1.00 37.88 294 SER A CA 1
ATOM 2259 C C . SER A 1 294 ? -61.718 -7.053 19.422 1.00 37.88 294 SER A C 1
ATOM 2261 O O . SER A 1 294 ? -61.050 -7.990 19.916 1.00 37.88 294 SER A O 1
#